Protein AF-0000000083804962 (afdb_homodimer)

Organism: NCBI:txid205130

Radius of gyration: 19.52 Å; Cα contacts (8 Å, |Δi|>4): 578; chains: 2; bounding box: 62×55×33 Å

pLDDT: mean 94.61, std 10.33, range [37.69, 98.94]

Secondary structure (DSSP, 8-state):
--------PPPTT-EEETTEEEEEEEEEE-HHHHHHHHHHTT-EEPP--SHHHHHHHHHHHHHH-TT--EEEEEEE--SSTT--EETT--------PPTT----TTS--EEEEESSSS-EEEE-TTS-EEEEEEEE-/--------PPPTT-EEETTEEEEEEEEEE-HHHHHHHHHHTT-EEPP--SHHHHHHHHHHHHHH-TT--EEEEEEE--SSTT--EETT--------PPTT----TTS--EEEEESSSS-EEEE-TTS-EEEEEEEE-

Structure (mmCIF, N/CA/C/O backbone):
data_AF-0000000083804962-model_v1
#
loop_
_entity.id
_entity.type
_entity.pdbx_description
1 polymer 'C-type lectin domain-containing protein'
#
loop_
_atom_site.group_PDB
_atom_site.id
_atom_site.type_symbol
_atom_site.label_atom_id
_atom_site.label_alt_id
_atom_site.label_comp_id
_atom_site.label_asym_id
_atom_site.label_entity_id
_atom_site.label_seq_id
_atom_site.pdbx_PDB_ins_code
_atom_site.Cartn_x
_atom_site.Cartn_y
_atom_site.Cartn_z
_atom_site.occupancy
_atom_site.B_iso_or_equiv
_atom_site.auth_seq_id
_atom_site.auth_comp_id
_atom_site.auth_asym_id
_atom_site.auth_atom_id
_atom_site.pdbx_PDB_model_num
ATOM 1 N N . SER A 1 1 ? -39.875 2.947 -0.306 1 39.06 1 SER A N 1
ATOM 2 C CA . SER A 1 1 ? -38.969 2.461 0.712 1 39.06 1 SER A CA 1
ATOM 3 C C . SER A 1 1 ? -37.781 3.402 0.872 1 39.06 1 SER A C 1
ATOM 5 O O . SER A 1 1 ? -37.094 3.729 -0.107 1 39.06 1 SER A O 1
ATOM 7 N N . HIS A 1 2 ? -37.688 4.359 1.777 1 41.28 2 HIS A N 1
ATOM 8 C CA . HIS A 1 2 ? -36.688 5.406 1.963 1 41.28 2 HIS A CA 1
ATOM 9 C C . HIS A 1 2 ? -35.344 4.816 2.322 1 41.28 2 HIS A C 1
ATOM 11 O O . HIS A 1 2 ? -35.219 4.102 3.316 1 41.28 2 HIS A O 1
ATOM 17 N N . ALA A 1 3 ? -34.531 4.434 1.459 1 50.47 3 ALA A N 1
ATOM 18 C CA . ALA A 1 3 ? -33.188 3.971 1.765 1 50.47 3 ALA A CA 1
ATOM 19 C C . ALA A 1 3 ? -32.5 4.914 2.742 1 50.47 3 ALA A C 1
ATOM 21 O O . ALA A 1 3 ? -32.438 6.125 2.508 1 50.47 3 ALA A O 1
ATOM 22 N N . TYR A 1 4 ? -32.625 4.824 4.039 1 50.91 4 TYR A N 1
ATOM 23 C CA . TYR A 1 4 ? -31.891 5.613 5.027 1 50.91 4 TYR A CA 1
ATOM 24 C C . TYR A 1 4 ? -30.391 5.551 4.785 1 50.91 4 TYR A C 1
ATOM 26 O O . TYR A 1 4 ? -29.812 4.465 4.711 1 50.91 4 TYR A O 1
ATOM 34 N N . VAL A 1 5 ? -29.906 6.465 4.012 1 57.78 5 VAL A N 1
ATOM 35 C CA . VAL A 1 5 ? -28.469 6.555 3.85 1 57.78 5 VAL A CA 1
ATOM 36 C C . VAL A 1 5 ? -27.812 6.793 5.207 1 57.78 5 VAL A C 1
ATOM 38 O O . VAL A 1 5 ? -28.047 7.812 5.852 1 57.78 5 VAL A O 1
ATOM 41 N N . VAL A 1 6 ? -27.656 5.793 5.977 1 63.56 6 VAL A N 1
ATOM 42 C CA . VAL A 1 6 ? -26.984 5.902 7.266 1 63.56 6 VAL A CA 1
ATOM 43 C C . VAL A 1 6 ? -25.625 6.59 7.086 1 63.56 6 VAL A C 1
ATOM 45 O O . VAL A 1 6 ? -24.812 6.172 6.258 1 63.56 6 VAL A O 1
ATOM 48 N N . PHE A 1 7 ? -25.547 7.934 7.375 1 78.56 7 PHE A N 1
ATOM 49 C CA . PHE A 1 7 ? -24.297 8.672 7.438 1 78.56 7 PHE A CA 1
ATOM 50 C C . PHE A 1 7 ? -23.375 8.086 8.508 1 78.56 7 PHE A C 1
ATOM 52 O O . PHE A 1 7 ? -23.734 8.047 9.688 1 78.56 7 PHE A O 1
ATOM 59 N N . ILE A 1 8 ? -22.391 7.379 8.125 1 86.81 8 ILE A N 1
ATOM 60 C CA . ILE A 1 8 ? -21.406 6.883 9.086 1 86.81 8 ILE A CA 1
ATOM 61 C C . ILE A 1 8 ? -20.328 7.93 9.305 1 86.81 8 ILE A C 1
ATOM 63 O O . ILE A 1 8 ? -19.531 8.211 8.406 1 86.81 8 ILE A O 1
ATOM 67 N N . PRO A 1 9 ? -20.422 8.57 10.453 1 93.94 9 PRO A N 1
ATOM 68 C CA . PRO A 1 9 ? -19.406 9.594 10.719 1 93.94 9 PRO A CA 1
ATOM 69 C C . PRO A 1 9 ? -18.016 9.008 10.906 1 93.94 9 PRO A C 1
ATOM 71 O O . PRO A 1 9 ? -17.875 7.82 11.188 1 93.94 9 PRO A O 1
ATOM 74 N N . CYS A 1 10 ? -17 9.867 10.648 1 97.56 10 CYS A N 1
ATOM 75 C CA . CYS A 1 10 ? -15.648 9.477 11.023 1 97.56 10 CYS A CA 1
ATOM 76 C C . CYS A 1 10 ? -15.469 9.508 12.539 1 97.56 10 CYS A C 1
ATOM 78 O O . CYS A 1 10 ? -16.203 10.195 13.242 1 97.56 10 CYS A O 1
ATOM 80 N N . PRO A 1 11 ? -14.5 8.734 13.102 1 97.12 11 PRO A N 1
ATOM 81 C CA . PRO A 1 11 ? -14.188 8.797 14.531 1 97.12 11 PRO A CA 1
ATOM 82 C C . PRO A 1 11 ? -13.82 10.203 14.992 1 97.12 11 PRO A C 1
ATOM 84 O O . PRO A 1 11 ? -13.43 11.039 14.18 1 97.12 11 PRO A O 1
ATOM 87 N N . ALA A 1 12 ? -13.945 10.398 16.281 1 96.88 12 ALA A N 1
ATOM 88 C CA . ALA A 1 12 ? -13.586 11.695 16.859 1 96.88 12 ALA A CA 1
ATOM 89 C C . ALA A 1 12 ? -12.172 12.094 16.453 1 96.88 12 ALA A C 1
ATOM 91 O O . ALA A 1 12 ? -11.258 11.266 16.469 1 96.88 12 ALA A O 1
ATOM 92 N N . GLY A 1 13 ? -12.023 13.32 16.031 1 97.12 13 GLY A N 1
ATOM 93 C CA . GLY A 1 13 ? -10.703 13.836 15.695 1 97.12 13 GLY A CA 1
ATOM 94 C C . GLY A 1 13 ? -10.375 13.703 14.219 1 97.12 13 GLY A C 1
ATOM 95 O O . GLY A 1 13 ? -9.367 14.234 13.75 1 97.12 13 GLY A O 1
ATOM 96 N N . TRP A 1 14 ? -11.242 12.977 13.539 1 98.25 14 TRP A N 1
ATOM 97 C CA . TRP A 1 14 ? -11.039 12.805 12.109 1 98.25 14 TRP A CA 1
ATOM 98 C C . TRP A 1 14 ? -11.977 13.695 11.312 1 98.25 14 TRP A C 1
ATOM 100 O O . TRP A 1 14 ? -13.117 13.93 11.719 1 98.25 14 TRP A O 1
ATOM 110 N N . SER A 1 15 ? -11.523 14.188 10.18 1 98.06 15 SER A N 1
ATOM 111 C CA . SER A 1 15 ? -12.328 15 9.266 1 98.06 15 SER A CA 1
ATOM 112 C C . SER A 1 15 ? -12.789 14.195 8.062 1 98.06 15 SER A C 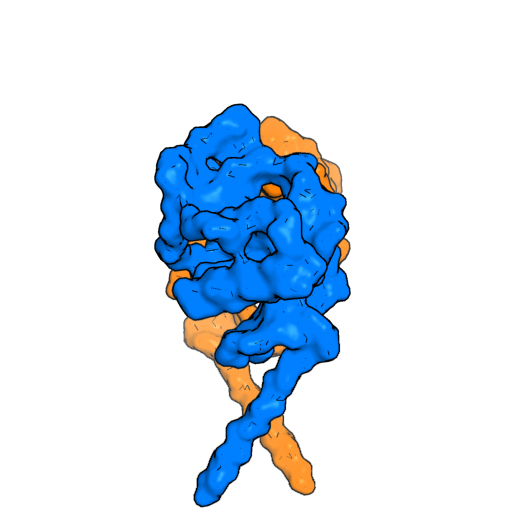1
ATOM 114 O O . SER A 1 15 ? -12.031 13.383 7.523 1 98.06 15 SER A O 1
ATOM 116 N N . LYS A 1 16 ? -13.945 14.539 7.617 1 97 16 LYS A N 1
ATOM 117 C CA . LYS A 1 16 ? -14.586 13.672 6.629 1 97 16 LYS A CA 1
ATOM 118 C C . LYS A 1 16 ? -14.805 14.414 5.312 1 97 16 LYS A C 1
ATOM 120 O O . LYS A 1 16 ? -15.164 15.594 5.309 1 97 16 LYS A O 1
ATOM 125 N N . THR A 1 17 ? -14.57 13.758 4.191 1 95.94 17 THR A N 1
ATOM 126 C CA . THR A 1 17 ? -15.055 14.117 2.867 1 95.94 17 THR A CA 1
ATOM 127 C C . THR A 1 17 ? -15.438 12.875 2.07 1 95.94 17 THR A C 1
ATOM 129 O O . THR A 1 17 ? -14.594 12.031 1.784 1 95.94 17 THR A O 1
ATOM 132 N N . GLY A 1 18 ? -16.734 12.812 1.704 1 94.25 18 GLY A N 1
ATOM 133 C CA . GLY A 1 18 ? -17.219 11.555 1.138 1 94.25 18 GLY A CA 1
ATOM 134 C C . GLY A 1 18 ? -17 10.367 2.057 1 94.25 18 GLY A C 1
ATOM 135 O O . GLY A 1 18 ? -17.344 10.422 3.24 1 94.25 18 GLY A O 1
ATOM 136 N N . PRO A 1 19 ? -16.547 9.234 1.501 1 95.12 19 PRO A N 1
ATOM 137 C CA . PRO A 1 19 ? -16.297 8.062 2.342 1 95.12 19 PRO A CA 1
ATOM 138 C C . PRO A 1 19 ? -14.891 8.055 2.951 1 95.12 19 PRO A C 1
ATOM 140 O O . PRO A 1 19 ? -14.438 7.02 3.451 1 95.12 19 PRO A O 1
ATOM 143 N N . ARG A 1 20 ? -14.219 9.164 2.938 1 97.06 20 ARG A N 1
ATOM 144 C CA . ARG A 1 20 ? -12.828 9.242 3.361 1 97.06 20 ARG A CA 1
ATOM 145 C C . ARG A 1 20 ? -12.695 10 4.676 1 97.06 20 ARG A C 1
ATOM 147 O O . ARG A 1 20 ? -13.359 11.016 4.879 1 97.06 20 ARG A O 1
ATOM 154 N N . CYS A 1 21 ? -11.867 9.547 5.562 1 98.62 21 CYS A N 1
ATOM 155 C CA . CYS A 1 21 ? -11.531 10.195 6.828 1 98.62 21 CYS A CA 1
ATOM 156 C C . CYS A 1 21 ? -10.039 10.5 6.898 1 98.62 21 CYS A C 1
ATOM 158 O O . CYS A 1 21 ? -9.211 9.688 6.484 1 98.62 21 CYS A O 1
ATOM 160 N N . PHE A 1 22 ? -9.695 11.711 7.422 1 98.81 22 PHE A N 1
ATOM 161 C CA . PHE A 1 22 ? -8.312 12.156 7.496 1 98.81 22 PHE A CA 1
ATOM 162 C C . PHE A 1 22 ? -7.996 12.719 8.875 1 98.81 22 PHE A C 1
ATOM 164 O O . PHE A 1 22 ? -8.859 13.312 9.523 1 98.81 22 PHE A O 1
ATOM 171 N N . ARG A 1 23 ? -6.785 12.562 9.32 1 98.75 23 ARG A N 1
ATOM 172 C CA . ARG A 1 23 ? -6.312 13.141 10.578 1 98.75 23 ARG A CA 1
ATOM 173 C C . ARG A 1 23 ? -4.84 13.523 10.484 1 98.75 23 ARG A C 1
ATOM 175 O O . ARG A 1 23 ? -4.035 12.781 9.922 1 98.75 23 ARG A O 1
ATOM 182 N N . PHE A 1 24 ? -4.598 14.695 10.992 1 98.81 24 PHE A N 1
ATOM 183 C CA . PHE A 1 24 ? -3.246 15.242 10.984 1 98.81 24 PHE A CA 1
ATOM 184 C C . PHE A 1 24 ? -2.543 14.969 12.312 1 98.81 24 PHE A C 1
ATOM 186 O O . PHE A 1 24 ? -3.15 15.086 13.375 1 98.81 24 PHE A O 1
ATOM 193 N N . PHE A 1 25 ? -1.294 14.555 12.258 1 98.81 25 PHE A N 1
ATOM 194 C CA . PHE A 1 25 ? -0.428 14.367 13.422 1 98.81 25 PHE A CA 1
ATOM 195 C C . PHE A 1 25 ? 0.782 15.289 13.344 1 98.81 25 PHE A C 1
ATOM 197 O O . PHE A 1 25 ? 1.628 15.141 12.461 1 98.81 25 PHE A O 1
ATOM 204 N N . ASN A 1 26 ? 0.871 16.188 14.32 1 98.25 26 ASN A N 1
ATOM 205 C CA . ASN A 1 26 ? 1.915 17.203 14.32 1 98.25 26 ASN A CA 1
ATOM 206 C C . ASN A 1 26 ? 3.168 16.734 15.039 1 98.25 26 ASN A C 1
ATOM 208 O O . ASN A 1 26 ? 3.744 17.469 15.844 1 98.25 26 ASN A O 1
ATOM 212 N N . THR A 1 27 ? 3.568 15.523 14.977 1 97.44 27 THR A N 1
ATOM 213 C CA . THR A 1 27 ? 4.789 14.914 15.5 1 97.44 27 THR A CA 1
ATOM 214 C C . THR A 1 27 ? 5.684 14.438 14.359 1 97.44 27 THR A C 1
ATOM 216 O O . THR A 1 27 ? 5.371 13.453 13.688 1 97.44 27 THR A O 1
ATOM 219 N N . PRO A 1 28 ? 6.738 15.188 14.148 1 98.5 28 PRO A N 1
ATOM 220 C CA . PRO A 1 28 ? 7.605 14.797 13.031 1 98.5 28 PRO A CA 1
ATOM 221 C C . PRO A 1 28 ? 8.18 13.391 13.195 1 98.5 28 PRO A C 1
ATOM 223 O O . PRO A 1 28 ? 8.609 13.023 14.289 1 98.5 28 PRO A O 1
ATOM 226 N N . ASP A 1 29 ? 8.164 12.586 12.195 1 98.88 29 ASP A N 1
ATOM 227 C CA . ASP A 1 29 ? 8.734 11.242 12.141 1 98.88 29 ASP A CA 1
ATOM 228 C C . ASP A 1 29 ? 9.141 10.875 10.711 1 98.88 29 ASP A C 1
ATOM 230 O O . ASP A 1 29 ? 8.852 11.617 9.773 1 98.88 29 ASP A O 1
ATOM 234 N N . THR A 1 30 ? 9.906 9.82 10.578 1 98.94 30 THR A N 1
ATOM 235 C CA . THR A 1 30 ? 10.227 9.32 9.242 1 98.94 30 THR A CA 1
ATOM 236 C C . THR A 1 30 ? 8.969 8.828 8.531 1 98.94 30 THR A C 1
ATOM 238 O O . THR A 1 30 ? 7.945 8.594 9.172 1 98.94 30 THR A O 1
ATOM 241 N N . TRP A 1 31 ? 9.047 8.727 7.234 1 98.94 31 TRP A N 1
ATOM 242 C CA . TRP A 1 31 ? 7.895 8.258 6.473 1 98.94 31 TRP A CA 1
ATOM 243 C C . TRP A 1 31 ? 7.445 6.879 6.953 1 98.94 31 TRP A C 1
ATOM 245 O O . TRP A 1 31 ? 6.25 6.641 7.148 1 98.94 31 TRP A O 1
ATOM 255 N N . SER A 1 32 ? 8.469 5.992 7.16 1 98.88 32 SER A N 1
ATOM 256 C CA . SER A 1 32 ? 8.188 4.621 7.57 1 98.88 32 SER A CA 1
ATOM 257 C C . SER A 1 32 ? 7.512 4.586 8.945 1 98.88 32 SER A C 1
ATOM 259 O O . SER A 1 32 ? 6.523 3.877 9.133 1 98.88 32 SER A O 1
ATOM 261 N N . ASN A 1 33 ? 8.016 5.309 9.859 1 98.88 33 ASN A N 1
ATOM 262 C CA . ASN A 1 33 ? 7.41 5.375 11.188 1 98.88 33 ASN A CA 1
ATOM 263 C C . ASN A 1 33 ? 6.004 5.969 11.133 1 98.88 33 ASN A C 1
ATOM 265 O O . ASN A 1 33 ? 5.105 5.504 11.828 1 98.88 33 ASN A O 1
ATOM 269 N N . ALA A 1 34 ? 5.852 7 10.359 1 98.94 34 ALA A N 1
ATOM 270 C CA . ALA A 1 34 ? 4.539 7.621 10.195 1 98.94 34 ALA A CA 1
ATOM 271 C C . ALA A 1 34 ? 3.525 6.629 9.633 1 98.94 34 ALA A C 1
ATOM 273 O O . ALA A 1 34 ? 2.395 6.543 10.125 1 98.94 34 ALA A O 1
ATOM 274 N N . GLU A 1 35 ? 3.945 5.902 8.609 1 98.94 35 GLU A N 1
ATOM 275 C CA . GLU A 1 35 ? 3.072 4.875 8.047 1 98.94 35 GLU A CA 1
ATOM 276 C C . GLU A 1 35 ? 2.689 3.842 9.102 1 98.94 35 GLU A C 1
ATOM 278 O O . GLU A 1 35 ? 1.522 3.455 9.203 1 98.94 35 GLU A O 1
ATOM 283 N N . SER A 1 36 ? 3.635 3.393 9.875 1 98.62 36 SER A N 1
ATOM 284 C CA . SER A 1 36 ? 3.361 2.418 10.922 1 98.62 36 SER A CA 1
ATOM 285 C C . SER A 1 36 ? 2.377 2.971 11.945 1 98.62 36 SER A C 1
ATOM 287 O O . SER A 1 36 ? 1.501 2.248 12.43 1 98.62 36 SER A O 1
ATOM 289 N N . ALA A 1 37 ? 2.525 4.234 12.266 1 98.81 37 ALA A N 1
ATOM 290 C CA . ALA A 1 37 ? 1.6 4.875 13.203 1 98.81 37 ALA A CA 1
ATOM 291 C C . ALA A 1 37 ? 0.185 4.918 12.633 1 98.81 37 ALA A C 1
ATOM 293 O O . ALA A 1 37 ? -0.788 4.672 13.344 1 98.81 37 ALA A O 1
ATOM 294 N N . CYS A 1 38 ? 0.052 5.273 11.352 1 98.94 38 CYS A N 1
ATOM 295 C CA . CYS A 1 38 ? -1.262 5.301 10.719 1 98.94 38 CYS A CA 1
ATOM 296 C C . CYS A 1 38 ? -1.877 3.908 10.68 1 98.94 38 CYS A C 1
ATOM 298 O O . CYS A 1 38 ? -3.068 3.744 10.945 1 98.94 38 CYS A O 1
ATOM 300 N N . ILE A 1 39 ? -1.055 2.9 10.352 1 98.69 39 ILE A N 1
ATOM 301 C CA . ILE A 1 39 ? -1.532 1.523 10.289 1 98.69 39 ILE A CA 1
ATOM 302 C C . ILE A 1 39 ? -2.057 1.092 11.656 1 98.69 39 ILE A C 1
ATOM 304 O O . ILE A 1 39 ? -3.072 0.398 11.75 1 98.69 39 ILE A O 1
ATOM 308 N N . ALA A 1 40 ? -1.42 1.495 12.727 1 98.06 40 ALA A N 1
ATOM 309 C CA . ALA A 1 40 ? -1.844 1.173 14.086 1 98.06 40 ALA A CA 1
ATOM 310 C C . ALA A 1 40 ? -3.234 1.729 14.367 1 98.06 40 ALA A C 1
ATOM 312 O O . ALA A 1 40 ? -3.922 1.263 15.281 1 98.06 40 ALA A O 1
ATOM 313 N N . LEU A 1 41 ? -3.703 2.734 13.625 1 98.38 41 LEU A N 1
ATOM 314 C CA . LEU A 1 41 ? -5.023 3.34 13.766 1 98.38 41 LEU A CA 1
ATOM 315 C C . LEU A 1 41 ? -5.984 2.795 12.711 1 98.38 41 LEU A C 1
ATOM 317 O O . LEU A 1 41 ? -7.02 3.404 12.438 1 98.38 41 LEU A O 1
ATOM 321 N N . ASN A 1 42 ? -5.578 1.685 12.078 1 97.81 42 ASN A N 1
ATOM 322 C CA . ASN A 1 42 ? -6.348 1.072 11 1 97.81 42 ASN A CA 1
ATOM 323 C C . ASN A 1 42 ? -6.504 2.021 9.812 1 97.81 42 ASN A C 1
ATOM 325 O O . ASN A 1 42 ? -7.574 2.082 9.203 1 97.81 42 ASN A O 1
ATOM 329 N N . ALA A 1 43 ? -5.5 2.805 9.586 1 98.81 43 ALA A N 1
ATOM 330 C CA . ALA A 1 43 ? -5.379 3.76 8.484 1 98.81 43 ALA A CA 1
ATOM 331 C C . ALA A 1 43 ? -4.027 3.621 7.793 1 98.81 43 ALA A C 1
ATOM 333 O O . ALA A 1 43 ? -3.328 2.621 7.973 1 98.81 43 ALA A O 1
ATOM 334 N N . ASN A 1 44 ? -3.75 4.473 6.91 1 98.94 44 ASN A N 1
ATOM 335 C CA . ASN A 1 44 ? -2.461 4.652 6.25 1 98.94 44 ASN A CA 1
ATOM 336 C C . ASN A 1 44 ? -2.104 6.129 6.105 1 98.94 44 ASN A C 1
ATOM 338 O O . ASN A 1 44 ? -2.945 7 6.332 1 98.94 44 ASN A O 1
ATOM 342 N N . LEU A 1 45 ? -0.808 6.355 5.832 1 98.94 45 LEU A N 1
ATOM 343 C CA . LEU A 1 45 ? -0.571 7.688 5.289 1 98.94 45 LEU A CA 1
ATOM 344 C C . LEU A 1 45 ? -1.511 7.973 4.125 1 98.94 45 LEU A C 1
ATOM 346 O O . LEU A 1 45 ? -1.762 7.098 3.293 1 98.94 45 LEU A O 1
ATOM 350 N N . ALA A 1 46 ? -2.012 9.172 4.078 1 98.75 46 ALA A N 1
ATOM 351 C CA . ALA A 1 46 ? -3.17 9.492 3.25 1 98.75 46 ALA A CA 1
ATOM 352 C C . ALA A 1 46 ? -2.824 9.406 1.766 1 98.75 46 ALA A C 1
ATOM 354 O O . ALA A 1 46 ? -1.805 9.945 1.326 1 98.75 46 ALA A O 1
ATOM 355 N N . SER A 1 47 ? -3.596 8.656 1.036 1 98.56 47 SER A N 1
ATOM 356 C CA . SER A 1 47 ? -3.668 8.852 -0.409 1 98.56 47 SER A CA 1
ATOM 357 C C . SER A 1 47 ? -4.559 10.039 -0.763 1 98.56 47 SER A C 1
ATOM 359 O O . SER A 1 47 ? -5.398 10.445 0.037 1 98.56 47 SER A O 1
ATOM 361 N N . VAL A 1 48 ? -4.328 10.648 -1.899 1 97 48 VAL A N 1
ATOM 362 C CA . VAL A 1 48 ? -5.094 11.812 -2.338 1 97 48 VAL A CA 1
ATOM 363 C C . VAL A 1 48 ? -5.75 11.523 -3.684 1 97 48 VAL A C 1
ATOM 365 O O . VAL A 1 48 ? -5.062 11.312 -4.688 1 97 48 VAL A O 1
ATOM 368 N N . ARG A 1 49 ? -7.023 11.523 -3.678 1 94.12 49 ARG A N 1
ATOM 369 C CA . ARG A 1 49 ? -7.738 11.016 -4.844 1 94.12 49 ARG A CA 1
ATOM 370 C C . ARG A 1 49 ? -8.414 12.148 -5.609 1 94.12 49 ARG A C 1
ATOM 372 O O . ARG A 1 49 ? -8.969 11.93 -6.688 1 94.12 49 ARG A O 1
ATOM 379 N N . SER A 1 50 ? -8.422 13.398 -5.039 1 93.06 50 SER A N 1
ATOM 380 C CA . SER A 1 50 ? -9.07 14.531 -5.684 1 93.06 50 SER A CA 1
ATOM 381 C C . SER A 1 50 ? -8.547 15.852 -5.129 1 93.06 50 SER A C 1
ATOM 383 O O . SER A 1 50 ? -7.895 15.883 -4.086 1 93.06 50 SER A O 1
ATOM 385 N N . LYS A 1 51 ? -8.883 16.938 -5.922 1 93.06 51 LYS A N 1
ATOM 386 C CA . LYS A 1 51 ? -8.531 18.266 -5.449 1 93.06 51 LYS A CA 1
ATOM 387 C C . LYS A 1 51 ? -9.266 18.594 -4.156 1 93.06 51 LYS A C 1
ATOM 389 O O . LYS A 1 51 ? -8.727 19.297 -3.295 1 93.06 51 LYS A O 1
ATOM 394 N N . ASN A 1 52 ? -10.5 18.062 -4.07 1 94.31 52 ASN A N 1
ATOM 395 C CA . ASN A 1 52 ? -11.266 18.281 -2.846 1 94.31 52 ASN A CA 1
ATOM 396 C C . ASN A 1 52 ? -10.578 17.656 -1.638 1 94.31 52 ASN A C 1
ATOM 398 O O . ASN A 1 52 ? -10.508 18.266 -0.569 1 94.31 52 ASN A O 1
ATOM 402 N N . GLU A 1 53 ? -10.062 16.469 -1.807 1 96.19 53 GLU A N 1
ATOM 403 C CA . GLU A 1 53 ? -9.352 15.812 -0.714 1 96.19 53 GLU A CA 1
ATOM 404 C C . GLU A 1 53 ? -8.062 16.562 -0.374 1 96.19 53 GLU A C 1
ATOM 406 O O . GLU A 1 53 ? -7.723 16.719 0.801 1 96.19 53 GLU A O 1
ATOM 411 N N . GLN A 1 54 ? -7.371 17.031 -1.43 1 96.38 54 GLN A N 1
ATOM 412 C CA . GLN A 1 54 ? -6.164 17.812 -1.215 1 96.38 54 GLN A CA 1
ATOM 413 C C . GLN A 1 54 ? -6.461 19.047 -0.375 1 96.38 54 GLN A C 1
ATOM 415 O O . GLN A 1 54 ? -5.738 19.344 0.581 1 96.38 54 GLN A O 1
ATOM 420 N N . SER A 1 55 ? -7.531 19.766 -0.741 1 96 55 SER A N 1
ATOM 421 C CA . SER A 1 55 ? -7.922 20.984 -0.041 1 96 55 SER A CA 1
ATOM 422 C C . SER A 1 55 ? -8.289 20.703 1.41 1 96 55 SER A C 1
ATOM 424 O O . SER A 1 55 ? -7.938 21.469 2.311 1 96 55 SER A O 1
ATOM 426 N N . LEU A 1 56 ? -8.977 19.641 1.611 1 97.5 56 LEU A N 1
ATOM 427 C CA . LEU A 1 56 ? -9.344 19.281 2.973 1 97.5 56 LEU A CA 1
ATOM 428 C C . LEU A 1 56 ? -8.102 18.984 3.812 1 97.5 56 LEU A C 1
ATOM 430 O O . LEU A 1 56 ? -7.996 19.453 4.949 1 97.5 56 LEU A O 1
ATOM 434 N N . ILE A 1 57 ? -7.19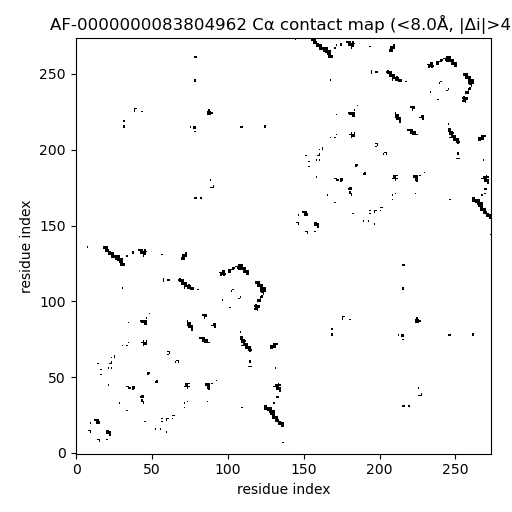5 18.219 3.273 1 98.06 57 ILE A N 1
ATOM 435 C CA . ILE A 1 57 ? -5.977 17.844 3.986 1 98.06 57 ILE A CA 1
ATOM 436 C C . ILE A 1 57 ? -5.215 19.109 4.383 1 98.06 57 ILE A C 1
ATOM 438 O O . ILE A 1 57 ? -4.801 19.266 5.535 1 98.06 57 ILE A O 1
ATOM 442 N N . LYS A 1 58 ? -5.078 20.016 3.463 1 97.94 58 LYS A N 1
ATOM 443 C CA . LYS A 1 58 ? -4.387 21.266 3.742 1 97.94 58 LYS A CA 1
ATOM 444 C C . LYS A 1 58 ? -5.098 22.062 4.84 1 97.94 58 LYS A C 1
ATOM 446 O O . LYS A 1 58 ? -4.453 22.609 5.734 1 97.94 58 LYS A O 1
ATOM 451 N N . SER A 1 59 ? -6.414 22.078 4.785 1 97.69 59 SER A N 1
ATOM 452 C CA . SER A 1 59 ? -7.199 22.812 5.773 1 97.69 59 SER A CA 1
ATOM 453 C C . SER A 1 59 ? -7.039 22.219 7.164 1 97.69 59 SER A C 1
ATOM 455 O O . SER A 1 59 ? -6.949 22.953 8.156 1 97.69 59 SER A O 1
ATOM 457 N N . ILE A 1 60 ? -7.008 20.906 7.242 1 97.94 60 ILE A N 1
ATOM 458 C CA . ILE A 1 60 ? -6.84 20.203 8.516 1 97.94 60 ILE A CA 1
ATOM 459 C C . ILE A 1 60 ? -5.488 20.578 9.125 1 97.94 60 ILE A C 1
ATOM 461 O O . ILE A 1 60 ? -5.406 20.906 10.312 1 97.94 60 ILE A O 1
ATOM 465 N N . VAL A 1 61 ? -4.445 20.547 8.328 1 98.25 61 VAL A N 1
ATOM 466 C CA . VAL A 1 61 ? -3.096 20.828 8.805 1 98.25 61 VAL A CA 1
ATOM 467 C C . VAL A 1 61 ? -2.998 22.266 9.297 1 98.25 61 VAL A C 1
ATOM 469 O O . VAL A 1 61 ? -2.473 22.531 10.383 1 98.25 61 VAL A O 1
ATOM 472 N N . GLN A 1 62 ? -3.555 23.156 8.516 1 96.88 62 GLN A N 1
ATOM 473 C CA . GLN A 1 62 ? -3.504 24.578 8.859 1 96.88 62 GLN A CA 1
ATOM 474 C C . GLN A 1 62 ? -4.297 24.859 10.133 1 96.88 62 GLN A C 1
ATOM 476 O O . GLN A 1 62 ? -3.922 25.734 10.922 1 96.88 62 GLN A O 1
ATOM 481 N N . SER A 1 63 ? -5.391 24.141 10.344 1 95.56 63 SER A N 1
ATOM 482 C CA . SER A 1 63 ? -6.227 24.375 11.516 1 95.56 63 SER A CA 1
ATOM 483 C C . SER A 1 63 ? -5.523 23.922 12.797 1 95.56 63 SER A C 1
ATOM 485 O O . SER A 1 63 ? -5.766 24.469 13.867 1 95.56 63 SER A O 1
ATOM 487 N N . VAL A 1 64 ? -4.688 22.938 12.664 1 93.25 64 VAL A N 1
ATOM 488 C CA . VAL A 1 64 ? -3.975 22.391 13.82 1 93.25 64 VAL A CA 1
ATOM 489 C C . VAL A 1 64 ? -2.682 23.172 14.039 1 93.25 64 VAL A C 1
ATOM 491 O O . VAL A 1 64 ? -2.326 23.484 15.172 1 93.25 64 VAL A O 1
ATOM 494 N N . SER A 1 65 ? -2.014 23.453 12.977 1 91.56 65 SER A N 1
ATOM 495 C CA . SER A 1 65 ? -0.769 24.219 13.047 1 91.56 65 SER A CA 1
ATOM 496 C C . SER A 1 65 ? -0.61 25.141 11.844 1 91.56 65 SER A C 1
ATOM 498 O O . SER A 1 65 ? -0.542 24.672 10.703 1 91.56 65 SER A O 1
ATOM 500 N N . GLY A 1 66 ? -0.439 26.359 12.141 1 89.06 66 GLY A N 1
ATOM 501 C CA . GLY A 1 66 ? -0.306 27.328 11.07 1 89.06 66 GLY A CA 1
ATOM 502 C C . GLY A 1 66 ? 1.106 27.422 10.523 1 89.06 66 GLY A C 1
ATOM 503 O O . GLY A 1 66 ? 1.328 28 9.461 1 89.06 66 GLY A O 1
ATOM 504 N N . ASP A 1 67 ? 1.989 26.734 11.141 1 93.69 67 ASP A N 1
ATOM 505 C CA . ASP A 1 67 ? 3.387 26.938 10.766 1 93.69 67 ASP A CA 1
ATOM 506 C C . ASP A 1 67 ? 3.912 25.766 9.945 1 93.69 67 ASP A C 1
ATOM 508 O O . ASP A 1 67 ? 5.012 25.844 9.391 1 93.69 67 ASP A O 1
ATOM 512 N N . VAL A 1 68 ? 3.135 24.766 9.844 1 95.75 68 VAL A N 1
ATOM 513 C CA . VAL A 1 68 ? 3.561 23.578 9.109 1 95.75 68 VAL A CA 1
ATOM 514 C C . VAL A 1 68 ? 3.586 23.891 7.609 1 95.75 68 VAL A C 1
ATOM 516 O O . VAL A 1 68 ? 2.623 24.438 7.066 1 95.75 68 VAL A O 1
ATOM 519 N N . GLN A 1 69 ? 4.684 23.562 6.965 1 96.56 69 GLN A N 1
ATOM 520 C CA . GLN A 1 69 ? 4.84 23.859 5.543 1 96.56 69 GLN A CA 1
ATOM 521 C C . GLN A 1 69 ? 4.574 22.609 4.695 1 96.56 69 GLN A C 1
ATOM 523 O O . GLN A 1 69 ? 4.152 22.719 3.543 1 96.56 69 GLN A O 1
ATOM 528 N N . THR A 1 70 ? 4.949 21.469 5.254 1 98.38 70 THR A N 1
ATOM 529 C CA . THR A 1 70 ? 4.793 20.203 4.535 1 98.38 70 THR A CA 1
ATOM 530 C C . THR A 1 70 ? 4.395 19.094 5.496 1 98.38 70 THR A C 1
ATOM 532 O O . THR A 1 70 ? 4.57 19.219 6.707 1 98.38 70 THR A O 1
ATOM 535 N N . ALA A 1 71 ? 3.816 18.047 4.926 1 98.81 71 ALA A N 1
ATOM 536 C CA . ALA A 1 71 ? 3.443 16.844 5.668 1 98.81 71 ALA A CA 1
ATOM 537 C C . ALA A 1 71 ? 3.566 15.594 4.793 1 98.81 71 ALA A C 1
ATOM 539 O O . ALA A 1 71 ? 3.326 15.648 3.584 1 98.81 71 ALA A O 1
ATOM 540 N N . TRP A 1 72 ? 3.984 14.484 5.52 1 98.94 72 TRP A N 1
ATOM 541 C CA . TRP A 1 72 ? 3.988 13.219 4.801 1 98.94 72 TRP A CA 1
ATOM 542 C C . TRP A 1 72 ? 2.576 12.828 4.375 1 98.94 72 TRP A C 1
ATOM 544 O O . TRP A 1 72 ? 1.6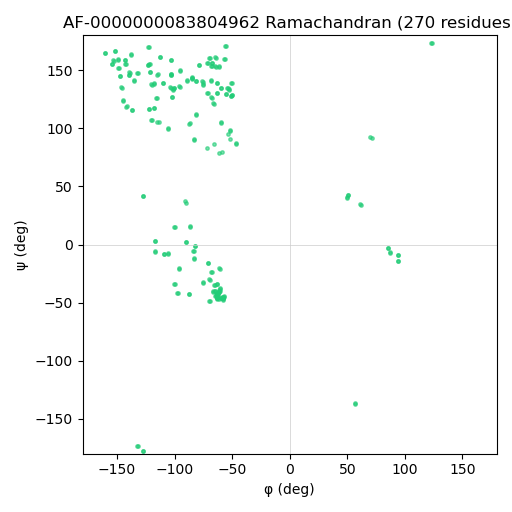23 12.992 5.137 1 98.94 72 TRP A O 1
ATOM 554 N N . ILE A 1 73 ? 2.457 12.32 3.184 1 98.81 73 ILE A N 1
ATOM 555 C CA . ILE A 1 73 ? 1.319 11.531 2.725 1 98.81 73 ILE A CA 1
ATOM 556 C C . ILE A 1 73 ? 1.811 10.203 2.139 1 98.81 73 ILE A C 1
ATOM 558 O O . ILE A 1 73 ? 3.006 9.906 2.186 1 98.81 73 ILE A O 1
ATOM 562 N N . GLY A 1 74 ? 0.921 9.414 1.647 1 98.81 74 GLY A N 1
ATOM 563 C CA . GLY A 1 74 ? 1.168 7.984 1.518 1 98.81 74 GLY A CA 1
ATOM 564 C C . GLY A 1 74 ? 1.958 7.629 0.273 1 98.81 74 GLY A C 1
ATOM 565 O O . GLY A 1 74 ? 2.295 6.461 0.06 1 98.81 74 GLY A O 1
ATOM 566 N N . GLY A 1 75 ? 2.33 8.547 -0.565 1 98.62 75 GLY A N 1
ATOM 567 C CA . GLY A 1 75 ? 2.998 8.258 -1.823 1 98.62 75 GLY A CA 1
ATOM 568 C C . GLY A 1 75 ? 4.457 7.883 -1.65 1 98.62 75 GLY A C 1
ATOM 569 O O . GLY A 1 75 ? 5.164 8.469 -0.829 1 98.62 75 GLY A O 1
ATOM 570 N N . ASN A 1 76 ? 4.887 6.891 -2.371 1 98.62 76 ASN A N 1
ATOM 571 C CA . ASN A 1 76 ? 6.305 6.562 -2.459 1 98.62 76 ASN A CA 1
ATOM 572 C C . ASN A 1 76 ? 6.633 5.84 -3.764 1 98.62 76 ASN A C 1
ATOM 574 O O . ASN A 1 76 ? 5.742 5.285 -4.41 1 98.62 76 ASN A O 1
ATOM 578 N N . ASP A 1 77 ? 7.816 5.914 -4.203 1 98.31 77 ASP A N 1
ATOM 579 C CA . ASP A 1 77 ? 8.281 5.16 -5.367 1 98.31 77 ASP A CA 1
ATOM 580 C C . ASP A 1 77 ? 9.547 4.375 -5.043 1 98.31 77 ASP A C 1
ATOM 582 O O . ASP A 1 77 ? 10.461 4.297 -5.863 1 98.31 77 ASP A O 1
ATOM 586 N N . ALA A 1 78 ? 9.578 3.758 -3.846 1 98.31 78 ALA A N 1
ATOM 587 C CA . ALA A 1 78 ? 10.766 3.111 -3.299 1 98.31 78 ALA A CA 1
ATOM 588 C C . ALA A 1 78 ? 11.039 1.779 -3.992 1 98.31 78 ALA A C 1
ATOM 590 O O . ALA A 1 78 ? 12.188 1.354 -4.105 1 98.31 78 ALA A O 1
ATOM 591 N N . VAL A 1 79 ? 9.977 1.062 -4.41 1 98.56 79 VAL A N 1
ATOM 592 C CA . VAL A 1 79 ? 10.156 -0.248 -5.027 1 98.56 79 VAL A CA 1
ATOM 593 C C . VAL A 1 79 ? 10.805 -0.085 -6.402 1 98.56 79 VAL A C 1
ATOM 595 O O . VAL A 1 79 ? 11.727 -0.823 -6.75 1 98.56 79 VAL A O 1
ATOM 598 N N . LYS A 1 80 ? 10.273 0.793 -7.145 1 98 80 LYS A N 1
ATOM 599 C CA . LYS A 1 80 ? 10.773 1.15 -8.469 1 98 80 LYS A CA 1
ATOM 600 C C . LYS A 1 80 ? 10.758 2.662 -8.672 1 98 80 LYS A C 1
ATOM 602 O O . LYS A 1 80 ? 9.688 3.271 -8.742 1 98 80 LYS A O 1
ATOM 607 N N . GLU A 1 81 ? 11.953 3.203 -8.836 1 97 81 GLU A N 1
ATOM 608 C CA . GLU A 1 81 ? 12.07 4.645 -9.031 1 97 81 GLU A CA 1
ATOM 609 C C . GLU A 1 81 ? 11.219 5.105 -10.211 1 97 81 GLU A C 1
ATOM 611 O O . GLU A 1 81 ? 11.289 4.523 -11.297 1 97 81 GLU A O 1
ATOM 616 N N . GLY A 1 82 ? 10.391 6.145 -9.984 1 96.19 82 GLY A N 1
ATOM 617 C CA . GLY A 1 82 ? 9.562 6.719 -11.031 1 96.19 82 GLY A CA 1
ATOM 618 C C . GLY A 1 82 ? 8.164 6.129 -11.07 1 96.19 82 GLY A C 1
ATOM 619 O O . GLY A 1 82 ? 7.27 6.68 -11.719 1 96.19 82 GLY A O 1
ATOM 620 N N . VAL A 1 83 ? 7.977 5.012 -10.391 1 97.31 83 VAL A N 1
ATOM 621 C CA . VAL A 1 83 ? 6.652 4.402 -10.305 1 97.31 83 VAL A CA 1
ATOM 622 C C . VAL A 1 83 ? 6.066 4.648 -8.914 1 97.31 83 VAL A C 1
ATOM 624 O O . VAL A 1 83 ? 6.395 3.943 -7.957 1 97.31 83 VAL A O 1
ATOM 627 N N . TRP A 1 84 ? 5.203 5.648 -8.875 1 97.75 84 TRP A N 1
ATOM 628 C CA . TRP A 1 84 ? 4.648 6.078 -7.598 1 97.75 84 TRP A CA 1
ATOM 629 C C . TRP A 1 84 ? 3.443 5.227 -7.215 1 97.75 84 TRP A C 1
ATOM 631 O O . TRP A 1 84 ? 2.635 4.859 -8.07 1 97.75 84 TRP A O 1
ATOM 641 N N . ARG A 1 85 ? 3.355 4.953 -5.895 1 98.12 85 ARG A N 1
ATOM 642 C CA . ARG A 1 85 ? 2.254 4.176 -5.336 1 98.12 85 ARG A CA 1
ATOM 643 C C . ARG A 1 85 ? 1.778 4.773 -4.016 1 98.12 85 ARG A C 1
ATOM 645 O O . ARG A 1 85 ? 2.566 5.363 -3.275 1 98.12 85 ARG A O 1
ATOM 652 N N . TRP A 1 86 ? 0.47 4.598 -3.818 1 98.69 86 TRP A N 1
ATOM 653 C CA . TRP A 1 86 ? -0.075 4.898 -2.498 1 98.69 86 TRP A CA 1
ATOM 654 C C . TRP A 1 86 ? 0.156 3.736 -1.537 1 98.69 86 TRP A C 1
ATOM 656 O O . TRP A 1 86 ? -0.017 2.572 -1.907 1 98.69 86 TRP A O 1
ATOM 666 N N . SER A 1 87 ? 0.473 4.078 -0.314 1 98.69 87 SER A N 1
ATOM 667 C CA . SER A 1 87 ? 0.756 3.043 0.673 1 98.69 87 SER A CA 1
ATOM 668 C C . SER A 1 87 ? -0.513 2.297 1.071 1 98.69 87 SER A C 1
ATOM 670 O O . SER A 1 87 ? -0.445 1.221 1.669 1 98.69 87 SER A O 1
ATOM 672 N N . ASP A 1 88 ? -1.7 2.859 0.752 1 98.62 88 ASP A N 1
ATOM 673 C CA . ASP A 1 88 ? -2.951 2.189 1.1 1 98.62 88 ASP A CA 1
ATOM 674 C C . ASP A 1 88 ? -3.404 1.257 -0.022 1 98.62 88 ASP A C 1
ATOM 676 O O . ASP A 1 88 ? -4.488 0.672 0.05 1 98.62 88 ASP A O 1
ATOM 680 N N . GLY A 1 89 ? -2.617 1.159 -1.054 1 98.31 89 GLY A N 1
ATOM 681 C CA . GLY A 1 89 ? -2.859 0.188 -2.109 1 98.31 89 GLY A CA 1
ATOM 682 C C . GLY A 1 89 ? -3.797 0.7 -3.186 1 98.31 89 GLY A C 1
ATOM 683 O O . GLY A 1 89 ? -3.988 0.044 -4.211 1 98.31 89 GLY A O 1
ATOM 684 N N . SER A 1 90 ? -4.371 1.862 -2.959 1 97.88 90 SER A N 1
ATOM 685 C CA . SER A 1 90 ? -5.293 2.404 -3.949 1 97.88 90 SER A CA 1
ATOM 686 C C . SER A 1 90 ? -4.559 2.828 -5.215 1 97.88 90 SER A C 1
ATOM 688 O O . SER A 1 90 ? -3.332 2.939 -5.223 1 97.88 90 SER A O 1
ATOM 690 N N . ARG A 1 91 ? -5.312 2.936 -6.238 1 96.5 91 ARG A N 1
ATOM 691 C CA . ARG A 1 91 ? -4.746 3.307 -7.527 1 96.5 91 ARG A CA 1
ATOM 692 C C . ARG A 1 91 ? -4.148 4.707 -7.48 1 96.5 91 ARG A C 1
ATOM 694 O O . ARG A 1 91 ? -4.77 5.637 -6.965 1 96.5 91 ARG A O 1
ATOM 701 N N . PHE A 1 92 ? -2.943 4.758 -7.957 1 96.5 92 PHE A N 1
ATOM 702 C CA . PHE A 1 92 ? -2.27 6.047 -8.039 1 96.5 92 PHE A CA 1
ATOM 703 C C . PHE A 1 92 ? -2.701 6.809 -9.281 1 96.5 92 PHE A C 1
ATOM 705 O O . PHE A 1 92 ? -2.514 6.332 -10.406 1 96.5 92 PHE A O 1
ATOM 712 N N . VAL A 1 93 ? -3.396 7.871 -9.07 1 88.5 93 VAL A N 1
ATOM 713 C CA . VAL A 1 93 ? -3.828 8.703 -10.195 1 88.5 93 VAL A CA 1
ATOM 714 C C . VAL A 1 93 ? -2.955 9.953 -10.281 1 88.5 93 VAL A C 1
ATOM 716 O O . VAL A 1 93 ? -2.311 10.328 -9.297 1 88.5 93 VAL A O 1
ATOM 719 N N . ASN A 1 94 ? -2.953 10.492 -11.375 1 81.12 94 ASN A N 1
ATOM 720 C CA . ASN A 1 94 ? -2.105 11.648 -11.625 1 81.12 94 ASN A CA 1
ATOM 721 C C . ASN A 1 94 ? -2.277 12.711 -10.547 1 81.12 94 ASN A C 1
ATOM 723 O O . ASN A 1 94 ? -3.4 13.039 -10.156 1 81.12 94 ASN A O 1
ATOM 727 N N . ILE A 1 95 ? -1.191 13.078 -10.078 1 85.06 95 ILE A N 1
ATOM 728 C CA . ILE A 1 95 ? -1.116 14.094 -9.031 1 85.06 95 ILE A CA 1
ATOM 729 C C . ILE A 1 95 ? -0.405 15.336 -9.562 1 85.06 95 ILE A C 1
ATOM 731 O O . ILE A 1 95 ? 0.419 15.242 -10.477 1 85.06 95 ILE A O 1
ATOM 735 N N . ALA A 1 96 ? -0.81 16.516 -9.109 1 91.25 96 ALA A N 1
ATOM 736 C CA . ALA A 1 96 ? -0.187 17.781 -9.508 1 91.25 96 ALA A CA 1
ATOM 737 C C . ALA A 1 96 ? 1.058 18.062 -8.672 1 91.25 96 ALA A C 1
ATOM 739 O O . ALA A 1 96 ? 0.983 18.766 -7.652 1 91.25 96 ALA A O 1
ATOM 740 N N . TRP A 1 97 ? 2.148 17.594 -9.203 1 95.88 97 TRP A N 1
ATOM 741 C CA . TRP A 1 97 ? 3.426 17.812 -8.531 1 95.88 97 TRP A CA 1
ATOM 742 C C . TRP A 1 97 ? 3.77 19.297 -8.5 1 95.88 97 TRP A C 1
ATOM 744 O O . TRP A 1 97 ? 3.33 20.062 -9.367 1 95.88 97 TRP A O 1
ATOM 754 N N . ALA A 1 98 ? 4.551 19.703 -7.508 1 95.75 98 ALA A N 1
ATOM 755 C CA . ALA A 1 98 ? 5.09 21.062 -7.504 1 95.75 98 ALA A CA 1
A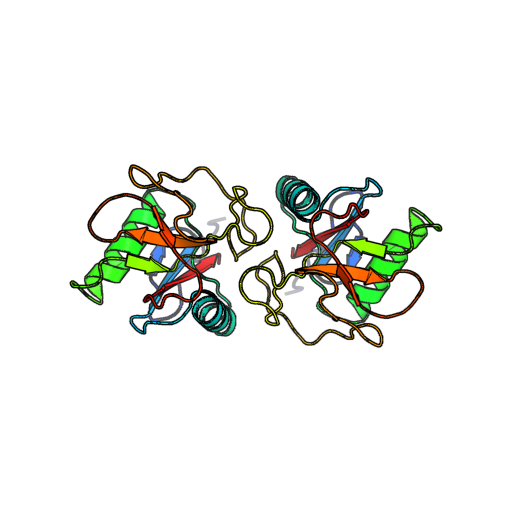TOM 756 C C . ALA A 1 98 ? 6.105 21.25 -8.625 1 95.75 98 ALA A C 1
ATOM 758 O O . ALA A 1 98 ? 6.684 20.281 -9.125 1 95.75 98 ALA A O 1
ATOM 759 N N . THR A 1 99 ? 6.203 22.469 -9.023 1 94.12 99 THR A N 1
ATOM 760 C CA . THR A 1 99 ? 7.168 22.781 -10.07 1 94.12 99 THR A CA 1
ATOM 761 C C . THR A 1 99 ? 8.539 22.219 -9.727 1 94.12 99 THR A C 1
ATOM 763 O O . THR A 1 99 ? 9.039 22.422 -8.617 1 94.12 99 THR A O 1
ATOM 766 N N . GLY A 1 100 ? 9.078 21.453 -10.734 1 95.75 100 GLY A N 1
ATOM 767 C CA . GLY A 1 100 ? 10.414 20.906 -10.547 1 95.75 100 GLY A CA 1
ATOM 768 C C . GLY A 1 100 ? 10.414 19.578 -9.797 1 95.75 100 GLY A C 1
ATOM 769 O O . GLY A 1 100 ? 11.477 18.984 -9.578 1 95.75 100 GLY A O 1
ATOM 770 N N . GLU A 1 101 ? 9.227 19.172 -9.383 1 95.81 101 GLU A N 1
ATOM 771 C CA . GLU A 1 101 ? 9.102 17.953 -8.602 1 95.81 101 GLU A CA 1
ATOM 772 C C . GLU A 1 101 ? 8.352 16.875 -9.383 1 95.81 101 GLU A C 1
ATOM 774 O O . GLU A 1 101 ? 7.578 17.188 -10.297 1 95.81 101 GLU A O 1
ATOM 779 N N . PRO A 1 102 ? 8.469 15.594 -9 1 96.25 102 PRO A N 1
ATOM 780 C CA . PRO A 1 102 ? 9.523 15.062 -8.141 1 96.25 102 PRO A CA 1
ATOM 781 C C . PRO A 1 102 ? 10.898 15.078 -8.805 1 96.25 102 PRO A C 1
ATOM 783 O O . PRO A 1 102 ? 11.016 14.797 -10 1 96.25 102 PRO A O 1
ATOM 786 N N . ASN A 1 103 ? 11.992 15.383 -8.133 1 96.38 103 ASN A N 1
ATOM 787 C CA . ASN A 1 103 ? 13.297 15.539 -8.766 1 96.38 103 ASN A CA 1
ATOM 788 C C . ASN A 1 103 ? 14.289 14.492 -8.258 1 96.38 103 ASN A C 1
ATOM 790 O O . ASN A 1 103 ? 15.398 14.391 -8.781 1 96.38 103 ASN A O 1
ATOM 794 N N . ASN A 1 104 ? 13.906 13.703 -7.281 1 97 104 ASN A N 1
ATOM 795 C CA . ASN A 1 104 ? 14.727 12.625 -6.738 1 97 104 ASN A CA 1
ATOM 796 C C . ASN A 1 104 ? 16.125 13.117 -6.379 1 97 104 ASN A C 1
ATOM 798 O O . ASN A 1 104 ? 17.109 12.453 -6.691 1 97 104 ASN A O 1
ATOM 802 N N . LEU A 1 105 ? 16.219 14.289 -5.773 1 92.88 105 LEU A N 1
ATOM 803 C CA . LEU A 1 105 ? 17.5 14.82 -5.348 1 92.88 105 LEU A CA 1
ATOM 804 C C . LEU A 1 105 ? 18.109 13.969 -4.23 1 92.88 105 LEU A C 1
ATOM 806 O O . LEU A 1 105 ? 17.516 13.867 -3.148 1 92.88 105 LEU A O 1
ATOM 810 N N . GLU A 1 106 ? 19.344 13.391 -4.406 1 92.75 106 GLU A N 1
ATOM 811 C 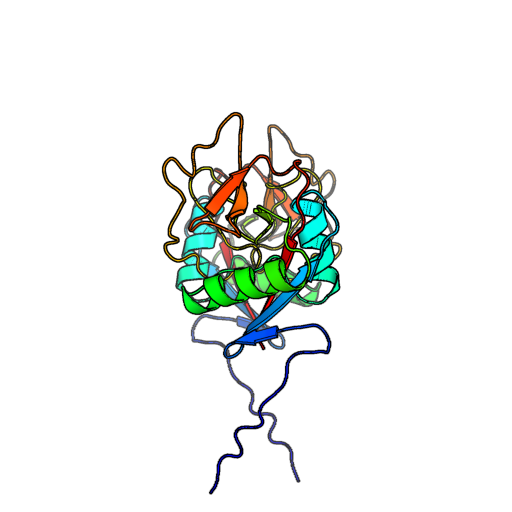CA . GLU A 1 106 ? 20.031 12.523 -3.449 1 92.75 106 GLU A CA 1
ATOM 812 C C . GLU A 1 106 ? 19.109 11.414 -2.957 1 92.75 106 GLU A C 1
ATOM 814 O O . GLU A 1 106 ? 18.984 11.188 -1.75 1 92.75 106 GLU A O 1
ATOM 819 N N . THR A 1 107 ? 18.344 10.828 -3.744 1 95.75 107 THR A N 1
ATOM 820 C CA . THR A 1 107 ? 17.438 9.711 -3.482 1 95.75 107 THR A CA 1
ATOM 821 C C . THR A 1 107 ? 16.266 10.148 -2.615 1 95.75 107 THR A C 1
ATOM 823 O O . THR A 1 107 ? 16.359 10.133 -1.385 1 95.75 107 THR A O 1
ATOM 826 N N . GLU A 1 108 ? 15.164 10.555 -3.195 1 98.06 108 GLU A N 1
ATOM 827 C CA . GLU A 1 108 ? 13.898 10.961 -2.584 1 98.06 108 GLU A CA 1
ATOM 828 C C . GLU A 1 108 ? 12.75 10.086 -3.072 1 98.06 108 GLU A C 1
ATOM 830 O O . GLU A 1 108 ? 12.289 10.234 -4.207 1 98.06 108 GLU A O 1
ATOM 835 N N . ASN A 1 109 ? 12.312 9.227 -2.135 1 98.69 109 ASN A N 1
ATOM 836 C CA . ASN A 1 109 ? 11.336 8.25 -2.594 1 98.69 109 ASN A CA 1
ATOM 837 C C . ASN A 1 109 ? 9.992 8.422 -1.888 1 98.69 109 ASN A C 1
ATOM 839 O O . ASN A 1 109 ? 9.07 7.633 -2.094 1 98.69 109 ASN A O 1
ATOM 843 N N . CYS A 1 110 ? 9.898 9.406 -1.07 1 98.88 110 CYS A N 1
ATOM 844 C CA . CYS A 1 110 ? 8.672 9.555 -0.294 1 98.88 110 CYS A CA 1
ATOM 845 C C . CYS A 1 110 ? 8.016 10.898 -0.565 1 98.88 110 CYS A C 1
ATOM 847 O O . CYS A 1 110 ? 8.703 11.891 -0.811 1 98.88 110 CYS A O 1
ATOM 849 N N . MET A 1 111 ? 6.73 10.883 -0.485 1 98.69 111 MET A N 1
ATOM 850 C CA . MET A 1 111 ? 5.93 12.016 -0.939 1 98.69 111 MET A CA 1
ATOM 851 C C . MET A 1 111 ? 5.461 12.859 0.242 1 98.69 111 MET A C 1
ATOM 853 O O . MET A 1 111 ? 5.027 12.32 1.262 1 98.69 111 MET A O 1
ATOM 857 N N . GLU A 1 112 ? 5.633 14.133 0.106 1 98.69 112 GLU A N 1
ATOM 858 C CA . GLU A 1 112 ? 5.02 15.094 1.019 1 98.69 112 GLU A CA 1
ATOM 859 C C . GLU A 1 112 ? 4.117 16.078 0.267 1 98.69 112 GLU A C 1
ATOM 861 O O . GLU A 1 112 ? 4.305 16.297 -0.93 1 98.69 112 GLU A O 1
ATOM 866 N N . ILE A 1 113 ? 3.199 16.609 0.957 1 98.38 113 ILE A N 1
ATOM 867 C CA . ILE A 1 113 ? 2.293 17.625 0.416 1 98.38 113 ILE A CA 1
ATOM 868 C C . ILE A 1 113 ? 2.689 19 0.929 1 98.38 113 ILE A C 1
ATOM 870 O O . ILE A 1 113 ? 3.055 19.156 2.098 1 98.38 113 ILE A O 1
ATOM 874 N N . TYR A 1 114 ? 2.699 19.938 0.024 1 97.94 114 TYR A N 1
ATOM 875 C CA . TYR A 1 114 ? 2.836 21.328 0.455 1 97.94 114 TYR A CA 1
ATOM 876 C C . TYR A 1 114 ? 1.528 21.844 1.035 1 97.94 114 TYR A C 1
ATOM 878 O O . TYR A 1 114 ? 0.451 21.578 0.499 1 97.94 114 TYR A O 1
ATOM 886 N N . ILE A 1 115 ? 1.626 22.625 2.1 1 97.62 115 ILE A N 1
ATOM 887 C CA . ILE A 1 115 ? 0.423 23.016 2.818 1 97.62 115 ILE A CA 1
ATOM 888 C C . ILE A 1 115 ? -0.004 24.422 2.367 1 97.62 115 ILE A C 1
ATOM 890 O O . ILE A 1 115 ? -1.185 24.656 2.104 1 97.62 115 ILE A O 1
ATOM 894 N N . LYS A 1 116 ? 0.81 25.297 2.191 1 94.31 116 LYS A N 1
ATOM 895 C CA . LYS A 1 116 ? 0.471 26.688 1.917 1 94.31 116 LYS A CA 1
ATOM 896 C C . LYS A 1 116 ? 0.481 26.969 0.417 1 94.31 116 LYS A C 1
ATOM 898 O O . LYS A 1 116 ? -0.077 27.984 -0.034 1 94.31 116 LYS A O 1
ATOM 903 N N . VAL A 1 117 ? 1.153 26.141 -0.375 1 91.69 117 VAL A N 1
ATOM 904 C CA . VAL A 1 117 ? 1.153 26.234 -1.831 1 91.69 117 VAL A CA 1
ATOM 905 C C . VAL A 1 117 ? 0.671 24.906 -2.432 1 91.69 117 VAL A C 1
ATOM 907 O O . VAL A 1 117 ? 0.498 23.922 -1.716 1 91.69 117 VAL A O 1
ATOM 910 N N . ASP A 1 118 ? 0.452 24.969 -3.691 1 90.88 118 ASP A N 1
ATOM 911 C CA . ASP A 1 118 ? -0.037 23.75 -4.328 1 90.88 118 ASP A CA 1
ATOM 912 C C . ASP A 1 118 ? 1.12 22.828 -4.711 1 90.88 118 ASP A C 1
ATOM 914 O O . ASP A 1 118 ? 2.189 23.297 -5.105 1 90.88 118 ASP A O 1
ATOM 918 N N . GLY A 1 119 ? 0.8 21.531 -4.559 1 95.38 119 GLY A N 1
ATOM 919 C CA . GLY A 1 119 ? 1.742 20.578 -5.133 1 95.38 119 GLY A CA 1
ATOM 920 C C . GLY A 1 119 ? 2.293 19.594 -4.117 1 95.38 119 GLY A C 1
ATOM 921 O O . GLY A 1 119 ? 2.035 19.719 -2.92 1 95.38 119 GLY A O 1
ATOM 922 N N . TYR A 1 120 ? 3.014 18.672 -4.66 1 97.88 120 TYR A N 1
ATOM 923 C CA . TYR A 1 120 ? 3.666 17.594 -3.918 1 97.88 120 TYR A CA 1
ATOM 924 C C . TYR A 1 120 ? 5.168 17.594 -4.18 1 97.88 120 TYR A C 1
ATOM 926 O O . TYR A 1 120 ? 5.629 18.109 -5.199 1 97.88 120 TYR A O 1
ATOM 934 N N . ASN A 1 121 ? 5.828 17.078 -3.246 1 97.88 121 ASN A N 1
ATOM 935 C CA . ASN A 1 121 ? 7.285 17 -3.318 1 97.88 121 ASN A CA 1
ATOM 936 C C . ASN A 1 121 ? 7.793 15.625 -2.896 1 97.88 121 ASN A C 1
ATOM 938 O O . ASN A 1 121 ? 7.211 14.984 -2.02 1 97.88 121 ASN A O 1
ATOM 942 N N . ASP A 1 122 ? 8.805 15.156 -3.596 1 98.5 122 ASP A N 1
ATOM 943 C CA . ASP A 1 122 ? 9.492 13.969 -3.094 1 98.5 122 ASP A CA 1
ATOM 944 C C . ASP A 1 122 ? 10.633 14.352 -2.154 1 98.5 122 ASP A C 1
ATOM 946 O O . ASP A 1 122 ? 11.289 15.383 -2.354 1 98.5 122 ASP A O 1
ATOM 950 N N . LEU A 1 123 ? 10.789 13.625 -1.151 1 98.56 123 LEU A N 1
ATOM 951 C CA . LEU A 1 123 ? 11.805 13.867 -0.131 1 98.56 123 LEU A CA 1
ATOM 952 C C . LEU A 1 123 ? 12.391 12.547 0.367 1 98.56 123 LEU A C 1
ATOM 954 O O . LEU A 1 123 ? 11.805 11.484 0.169 1 98.56 123 LEU A O 1
ATOM 958 N N . ALA A 1 124 ? 13.641 12.625 0.882 1 98.75 124 ALA A N 1
ATOM 959 C CA . ALA A 1 124 ? 14.25 11.445 1.488 1 98.75 124 ALA A CA 1
ATOM 960 C C . ALA A 1 124 ? 13.344 10.859 2.57 1 98.75 124 ALA A C 1
ATOM 962 O O . ALA A 1 124 ? 12.914 11.57 3.479 1 98.75 124 ALA A O 1
ATOM 963 N N . CYS A 1 125 ? 13.164 9.547 2.57 1 98.88 125 CYS A N 1
ATOM 964 C CA . CYS A 1 125 ? 12.18 8.883 3.422 1 98.88 125 CYS A CA 1
ATOM 965 C C . CYS A 1 125 ? 12.578 8.984 4.891 1 98.88 125 CYS A C 1
ATOM 967 O O . CYS A 1 125 ? 11.719 8.922 5.773 1 98.88 125 CYS A O 1
ATOM 969 N N . GLU A 1 126 ? 13.805 9.164 5.125 1 98.69 126 GLU A N 1
ATOM 970 C CA . GLU A 1 126 ? 14.312 9.188 6.492 1 98.69 126 GLU A CA 1
ATOM 971 C C . GLU A 1 126 ? 14.133 10.562 7.125 1 98.69 126 GLU A C 1
ATOM 973 O O . GLU A 1 126 ? 14.359 10.734 8.328 1 98.69 126 GLU A O 1
ATOM 978 N N . SER A 1 127 ? 13.789 11.586 6.262 1 98.69 127 SER A N 1
ATOM 979 C CA . SER A 1 127 ? 13.477 12.898 6.82 1 98.69 127 SER A CA 1
ATOM 980 C C . SER A 1 127 ? 12.273 12.836 7.75 1 98.69 127 SER A C 1
ATOM 982 O O . SER A 1 127 ? 11.461 11.914 7.656 1 98.69 127 SER A O 1
ATOM 984 N N . LYS A 1 128 ? 12.297 13.742 8.633 1 98.88 128 LYS A N 1
ATOM 985 C CA . LYS A 1 128 ? 11.18 13.766 9.57 1 98.88 128 LYS A CA 1
ATOM 986 C C . LYS A 1 128 ? 10.18 14.859 9.211 1 98.88 128 LYS A C 1
ATOM 988 O O . LYS A 1 128 ? 10.555 16.016 9.008 1 98.88 128 LYS A O 1
ATOM 993 N N . ARG A 1 129 ? 8.898 14.547 9.07 1 98.75 129 ARG A N 1
ATOM 994 C CA . ARG A 1 129 ? 7.789 15.453 8.789 1 98.75 129 ARG A CA 1
ATOM 995 C C . ARG A 1 129 ? 6.555 15.078 9.602 1 98.75 129 ARG A C 1
ATOM 997 O O . ARG A 1 129 ? 6.383 13.914 9.977 1 98.75 129 ARG A O 1
ATOM 1004 N N . PRO A 1 130 ? 5.75 16.094 10.031 1 98.88 130 PRO A N 1
ATOM 1005 C CA . PRO A 1 130 ? 4.395 15.695 10.422 1 98.88 130 PRO A CA 1
ATOM 1006 C C . PRO A 1 130 ? 3.658 14.945 9.312 1 98.88 130 PRO A C 1
ATOM 1008 O O . PRO A 1 130 ? 4.184 14.797 8.211 1 98.88 130 PRO A O 1
ATOM 1011 N N . TYR A 1 131 ? 2.527 14.398 9.633 1 98.94 131 TYR A N 1
ATOM 1012 C CA . TYR A 1 131 ? 1.948 13.516 8.625 1 98.94 131 TYR A CA 1
ATOM 1013 C C . TYR A 1 131 ? 0.43 13.461 8.75 1 98.94 131 TYR A C 1
ATOM 1015 O O . TYR A 1 131 ? -0.123 13.828 9.789 1 98.94 131 TYR A O 1
ATOM 1023 N N . VAL A 1 132 ? -0.182 13.086 7.652 1 98.94 132 VAL A N 1
ATOM 1024 C CA . VAL A 1 132 ? -1.631 12.938 7.574 1 98.94 132 VAL A CA 1
ATOM 1025 C C . VAL A 1 132 ? -1.989 11.477 7.312 1 98.94 132 VAL A C 1
ATOM 1027 O O . VAL A 1 132 ? -1.431 10.844 6.41 1 98.94 132 VAL A O 1
ATOM 1030 N N . CYS A 1 133 ? -2.844 10.898 8.156 1 98.94 133 CYS A N 1
ATOM 1031 C CA . CYS A 1 133 ? -3.412 9.57 7.949 1 98.94 133 CYS A CA 1
ATOM 1032 C C . CYS A 1 133 ? -4.773 9.664 7.27 1 98.94 133 CYS A C 1
ATOM 1034 O O . CYS A 1 133 ? -5.484 10.656 7.422 1 98.94 133 CYS A O 1
ATOM 1036 N N . GLY A 1 134 ? -5.051 8.664 6.531 1 98.81 134 GLY A N 1
ATOM 1037 C CA . GLY A 1 134 ? -6.363 8.578 5.914 1 98.81 134 GLY A CA 1
ATOM 1038 C C . GLY A 1 134 ? -6.848 7.148 5.73 1 98.81 134 GLY A C 1
ATOM 1039 O O . GLY A 1 134 ? -6.039 6.223 5.648 1 98.81 134 GLY A O 1
ATOM 1040 N N . PHE A 1 135 ? -8.188 6.93 5.727 1 98.5 135 PHE A N 1
ATOM 1041 C CA . PHE A 1 135 ? -8.797 5.648 5.398 1 98.5 135 PHE A CA 1
ATOM 1042 C C . PHE A 1 135 ? -10.156 5.844 4.746 1 98.5 135 PHE A C 1
ATOM 1044 O O . PHE A 1 135 ? -10.703 6.949 4.762 1 98.5 135 PHE A O 1
ATOM 1051 N N . THR A 1 136 ? -10.57 4.836 4.059 1 96.31 136 THR A N 1
ATOM 1052 C CA . THR A 1 136 ? -11.891 4.812 3.436 1 96.31 136 THR A CA 1
ATOM 1053 C C . THR A 1 136 ? -12.875 3.994 4.273 1 96.31 136 THR A C 1
ATOM 1055 O O . THR A 1 136 ? -12.547 2.893 4.719 1 96.31 136 THR A O 1
ATOM 1058 N N . GLN A 1 137 ? -14.086 4.566 4.465 1 92.12 137 GLN A N 1
ATOM 1059 C CA . GLN A 1 137 ? -15.125 3.883 5.227 1 92.12 137 GLN A CA 1
ATOM 1060 C C . GLN A 1 137 ? -15.781 2.781 4.402 1 92.12 137 GLN A C 1
ATOM 1062 O O . GLN A 1 137 ? -15.922 2.912 3.184 1 92.12 137 GLN A O 1
ATOM 1067 N N . SER B 1 1 ? -36 -12.484 12.898 1 38.09 1 SER B N 1
ATOM 1068 C CA . SER B 1 1 ? -35.531 -11.781 11.711 1 38.09 1 SER B CA 1
ATOM 1069 C C . SER B 1 1 ? -34.281 -12.461 11.133 1 38.09 1 SER B C 1
ATOM 1071 O O . SER B 1 1 ? -33.312 -12.672 11.828 1 38.09 1 SER B O 1
ATOM 1073 N N . HIS B 1 2 ? -34.25 -13.336 10.133 1 37.69 2 HIS B N 1
ATOM 1074 C CA . HIS B 1 2 ? -33.188 -14.172 9.586 1 37.69 2 HIS B CA 1
ATOM 1075 C C . HIS B 1 2 ? -32.156 -13.328 8.828 1 37.69 2 HIS B C 1
ATOM 1077 O O . HIS B 1 2 ? -32.5 -12.633 7.871 1 37.69 2 HIS B O 1
ATOM 1083 N N . ALA B 1 3 ? -31.234 -12.75 9.445 1 45.84 3 ALA B N 1
ATOM 1084 C CA . ALA B 1 3 ? -30.172 -12.023 8.734 1 45.84 3 ALA B CA 1
ATOM 1085 C C . ALA B 1 3 ? -29.625 -12.852 7.57 1 45.84 3 ALA B C 1
ATOM 1087 O O . ALA B 1 3 ? -29.172 -13.984 7.77 1 45.84 3 ALA B O 1
ATOM 1088 N N . TYR B 1 4 ? -30.172 -12.844 6.316 1 50.56 4 TYR B N 1
ATOM 1089 C CA . TYR B 1 4 ? -29.625 -13.5 5.133 1 50.56 4 TYR B CA 1
ATOM 1090 C C . TYR B 1 4 ? -28.188 -13.086 4.898 1 50.56 4 TYR B C 1
ATOM 1092 O O . TYR B 1 4 ? -27.875 -11.898 4.812 1 50.56 4 TYR B O 1
ATOM 1100 N N . VAL B 1 5 ? -27.266 -13.891 5.391 1 57.41 5 VAL B N 1
ATOM 1101 C CA . VAL B 1 5 ? -25.859 -13.656 5.098 1 57.41 5 VAL B CA 1
ATOM 1102 C C . VAL B 1 5 ? -25.625 -13.758 3.596 1 57.41 5 VAL B C 1
ATOM 1104 O O . VAL B 1 5 ? -25.812 -14.82 3 1 57.41 5 VAL B O 1
ATOM 1107 N N . VAL B 1 6 ? -25.938 -12.789 2.865 1 63 6 VAL B N 1
ATOM 1108 C CA . VAL B 1 6 ? -25.703 -12.766 1.427 1 63 6 VAL B CA 1
ATOM 1109 C C . VAL B 1 6 ? -24.234 -13.117 1.146 1 63 6 VAL B C 1
ATOM 1111 O O . VAL B 1 6 ? -23.328 -12.492 1.696 1 63 6 VAL B O 1
ATOM 1114 N N . PHE B 1 7 ? -23.953 -14.43 0.804 1 79.06 7 PHE B N 1
ATOM 1115 C CA . PHE B 1 7 ? -22.641 -14.859 0.329 1 79.06 7 PHE B CA 1
ATOM 1116 C C . PHE B 1 7 ? -22.25 -14.117 -0.95 1 79.06 7 PHE B C 1
ATOM 1118 O O . PHE B 1 7 ? -22.969 -14.195 -1.953 1 79.06 7 PHE B O 1
ATOM 1125 N N . ILE B 1 8 ? -21.375 -13.203 -0.875 1 86.88 8 ILE B N 1
ATOM 1126 C CA . ILE B 1 8 ? -20.875 -12.531 -2.072 1 86.88 8 ILE B CA 1
ATOM 1127 C C . ILE B 1 8 ? -19.703 -13.312 -2.654 1 86.88 8 ILE B C 1
ATOM 1129 O O . ILE B 1 8 ? -18.625 -13.367 -2.057 1 86.88 8 ILE B O 1
ATOM 1133 N N . PRO B 1 9 ? -19.984 -14.008 -3.717 1 94.06 9 PRO B N 1
ATOM 1134 C CA . PRO B 1 9 ? -18.891 -14.781 -4.316 1 94.06 9 PRO B CA 1
ATOM 1135 C C . PRO B 1 9 ? -17.812 -13.898 -4.914 1 94.06 9 PRO B C 1
ATOM 1137 O O . PRO B 1 9 ? -18.047 -12.719 -5.191 1 94.06 9 PRO B O 1
ATOM 1140 N N . CYS B 1 10 ? -16.609 -14.484 -5.012 1 97.62 10 CYS B N 1
ATOM 1141 C CA . CYS B 1 10 ? -15.562 -13.812 -5.773 1 97.62 10 CYS B CA 1
ATOM 1142 C C . CYS B 1 10 ? -15.859 -13.852 -7.27 1 97.62 10 CYS B C 1
ATOM 1144 O O . CYS B 1 10 ? -16.609 -14.727 -7.73 1 97.62 10 CYS B O 1
ATOM 1146 N N . PRO B 1 11 ? -15.312 -12.898 -8.078 1 97.12 11 PRO B N 1
ATOM 1147 C CA . PRO B 1 11 ? -15.469 -12.945 -9.539 1 97.12 11 PRO B CA 1
ATOM 1148 C C . PRO B 1 11 ? -14.945 -14.25 -10.141 1 97.12 11 PRO B C 1
ATOM 1150 O O . PRO B 1 11 ? -14.133 -14.938 -9.523 1 97.12 11 PRO B O 1
ATOM 1153 N N . ALA B 1 12 ? -15.43 -14.523 -11.336 1 96.88 12 ALA B N 1
ATOM 1154 C CA . ALA B 1 12 ? -14.969 -15.719 -12.031 1 96.88 12 ALA B CA 1
ATOM 1155 C C . ALA B 1 12 ? -13.445 -15.773 -12.102 1 96.88 12 ALA B C 1
ATOM 1157 O O . ALA B 1 12 ? -12.797 -14.758 -12.367 1 96.88 12 ALA B O 1
ATOM 1158 N N . GLY B 1 13 ? -12.891 -16.906 -11.797 1 97.12 13 GLY B N 1
ATOM 1159 C CA . GLY B 1 13 ? -11.453 -17.094 -11.898 1 97.12 13 GLY B CA 1
ATOM 1160 C C . GLY B 1 13 ? -10.719 -16.828 -10.594 1 97.12 13 GLY B C 1
ATOM 1161 O O . GLY B 1 13 ? -9.523 -17.094 -10.484 1 97.12 13 GLY B O 1
ATOM 1162 N N . TRP B 1 14 ? -11.484 -16.297 -9.664 1 98.31 14 TRP B N 1
ATOM 1163 C CA . TRP B 1 14 ? -10.891 -16.031 -8.359 1 98.31 14 TRP B CA 1
ATOM 1164 C C . TRP B 1 14 ? -11.305 -17.078 -7.34 1 98.31 14 TRP B C 1
ATOM 1166 O O . TRP B 1 14 ? -12.43 -17.578 -7.379 1 98.31 14 TRP B O 1
ATOM 1176 N N . SER B 1 15 ? -10.422 -17.406 -6.426 1 98.06 15 SER B N 1
ATOM 1177 C CA . SER B 1 15 ? -10.695 -18.344 -5.34 1 98.06 15 SER B CA 1
ATOM 1178 C C . SER B 1 15 ? -10.938 -17.609 -4.023 1 98.06 15 SER B C 1
ATOM 1180 O O . SER B 1 15 ? -10.258 -16.625 -3.719 1 98.06 15 SER B O 1
ATOM 1182 N N . LYS B 1 16 ? -11.789 -18.203 -3.25 1 97 16 LYS B N 1
ATOM 1183 C CA . LYS B 1 16 ? -12.281 -17.484 -2.084 1 97 16 LYS B CA 1
ATOM 1184 C C . LYS B 1 16 ? -11.898 -18.188 -0.79 1 97 16 LYS B C 1
ATOM 1186 O O . LYS B 1 16 ? -11.945 -19.422 -0.715 1 97 16 LYS B O 1
ATOM 1191 N N . THR B 1 17 ? -11.477 -17.453 0.221 1 96 17 THR B N 1
ATOM 1192 C CA . THR B 1 17 ? -11.43 -17.859 1.619 1 96 17 THR B CA 1
ATOM 1193 C C . THR B 1 17 ? -11.828 -16.703 2.537 1 96 17 THR B C 1
ATOM 1195 O O . THR B 1 17 ? -11.156 -15.672 2.572 1 96 17 THR B O 1
ATOM 1198 N N . GLY B 1 18 ? -12.914 -16.938 3.293 1 94.25 18 GLY B N 1
ATOM 1199 C CA . GLY B 1 18 ? -13.469 -15.797 4.02 1 94.25 18 GLY B CA 1
ATOM 1200 C C . GLY B 1 18 ? -13.828 -14.633 3.123 1 94.25 18 GLY B C 1
ATOM 1201 O O . GLY B 1 18 ? -14.5 -14.812 2.102 1 94.25 18 GLY B O 1
ATOM 1202 N N . PRO B 1 19 ? -13.5 -13.406 3.547 1 95.19 19 PRO B N 1
ATOM 1203 C CA . PRO B 1 19 ? -13.805 -12.242 2.713 1 95.19 19 PRO B CA 1
ATOM 1204 C C . PRO B 1 19 ? -12.711 -11.938 1.698 1 95.19 19 PRO B C 1
ATOM 1206 O O . PRO B 1 19 ? -12.68 -10.844 1.123 1 95.19 19 PRO B O 1
ATOM 1209 N N . ARG B 1 20 ? -11.82 -12.859 1.46 1 97.12 20 ARG B N 1
ATOM 1210 C CA . ARG B 1 20 ? -10.648 -12.625 0.622 1 97.12 20 ARG B CA 1
ATOM 1211 C C . ARG B 1 20 ? -10.758 -13.383 -0.694 1 97.12 20 ARG B C 1
ATOM 1213 O O . ARG B 1 20 ? -11.203 -14.531 -0.719 1 97.12 20 ARG B O 1
ATOM 1220 N N . CYS B 1 21 ? -10.375 -12.781 -1.774 1 98.62 21 CYS B N 1
ATOM 1221 C CA . CYS B 1 21 ? -10.312 -13.383 -3.104 1 98.62 21 CYS B CA 1
ATOM 1222 C C . CYS B 1 21 ? -8.891 -13.344 -3.646 1 98.62 21 CYS B C 1
ATOM 1224 O O . CYS B 1 21 ? -8.18 -12.344 -3.48 1 98.62 21 CYS B O 1
ATOM 1226 N N . PHE B 1 22 ? -8.453 -14.469 -4.277 1 98.81 22 PHE B N 1
ATOM 1227 C CA . PHE B 1 22 ? -7.09 -14.578 -4.797 1 98.81 22 PHE B CA 1
ATOM 1228 C C . PHE B 1 22 ? -7.098 -15.109 -6.227 1 98.81 22 PHE B C 1
ATOM 1230 O O . PHE B 1 22 ? -7.957 -15.914 -6.59 1 98.81 22 PHE B O 1
ATOM 1237 N N . ARG B 1 23 ? -6.16 -14.688 -7.031 1 98.75 23 ARG B N 1
ATOM 1238 C CA . ARG B 1 23 ? -5.984 -15.188 -8.391 1 98.75 23 ARG B CA 1
ATOM 1239 C C . ARG B 1 23 ? -4.508 -15.219 -8.773 1 98.75 23 ARG B C 1
ATOM 1241 O O . ARG B 1 23 ? -3.76 -14.289 -8.469 1 98.75 23 ARG B O 1
ATOM 1248 N N . PHE B 1 24 ? -4.164 -16.328 -9.367 1 98.81 24 PHE B N 1
ATOM 1249 C CA . PHE B 1 24 ? -2.789 -16.547 -9.797 1 98.81 24 PHE B CA 1
ATOM 1250 C C . PHE B 1 24 ? -2.615 -16.172 -11.266 1 98.81 24 PHE B C 1
ATOM 1252 O O . PHE B 1 24 ? -3.482 -16.469 -12.094 1 98.81 24 PHE B O 1
ATOM 1259 N N . PHE B 1 25 ? -1.556 -15.477 -11.602 1 98.81 25 PHE B N 1
ATOM 1260 C CA . PHE B 1 25 ? -1.161 -15.141 -12.961 1 98.81 25 PHE B CA 1
ATOM 1261 C C . PHE B 1 25 ? 0.19 -15.758 -13.305 1 98.81 25 PHE B C 1
ATOM 1263 O O . PHE B 1 25 ? 1.211 -15.391 -12.719 1 98.81 25 PHE B O 1
ATOM 1270 N N . ASN B 1 26 ? 0.176 -16.641 -14.297 1 98.19 26 ASN B N 1
ATOM 1271 C CA . ASN B 1 26 ? 1.375 -17.391 -14.656 1 98.19 26 ASN B CA 1
ATOM 1272 C C . ASN B 1 26 ? 2.191 -16.672 -15.719 1 98.19 26 ASN B C 1
ATOM 1274 O O . ASN B 1 26 ? 2.641 -17.281 -16.688 1 98.19 26 ASN B O 1
ATOM 1278 N N . THR B 1 27 ? 2.311 -15.398 -15.727 1 97.44 27 THR B N 1
ATOM 1279 C CA . THR B 1 27 ? 3.131 -14.547 -16.578 1 97.44 27 THR B CA 1
ATOM 1280 C C . THR B 1 27 ? 4.199 -13.828 -15.758 1 97.44 27 THR B C 1
ATOM 1282 O O . THR B 1 27 ? 3.893 -12.914 -14.992 1 97.44 27 THR B O 1
ATOM 1285 N N . PRO B 1 28 ? 5.418 -14.312 -15.914 1 98.5 28 PRO B N 1
ATOM 1286 C CA . PRO B 1 28 ? 6.473 -13.695 -15.109 1 98.5 28 PRO B CA 1
ATOM 1287 C C . PRO B 1 28 ? 6.625 -12.203 -15.391 1 98.5 28 PRO B C 1
ATOM 1289 O O . PRO B 1 28 ? 6.594 -11.781 -16.547 1 98.5 28 PRO B O 1
ATOM 1292 N N . ASP B 1 29 ? 6.738 -11.383 -14.414 1 98.88 29 ASP B N 1
ATOM 1293 C CA . ASP B 1 29 ? 6.969 -9.938 -14.484 1 98.88 29 ASP B CA 1
ATOM 1294 C C . ASP B 1 29 ? 7.699 -9.438 -13.242 1 98.88 29 ASP B C 1
ATOM 1296 O O . ASP B 1 29 ? 7.906 -10.188 -12.289 1 98.88 29 ASP B O 1
ATOM 1300 N N . THR B 1 30 ? 8.203 -8.227 -13.305 1 98.94 30 THR B N 1
ATOM 1301 C CA . THR B 1 30 ? 8.805 -7.625 -12.117 1 98.94 30 THR B CA 1
ATOM 1302 C C . THR B 1 30 ? 7.75 -7.406 -11.039 1 98.94 30 THR B C 1
ATOM 1304 O O . THR B 1 30 ? 6.547 -7.441 -11.312 1 98.94 30 THR B O 1
ATOM 1307 N N . TRP B 1 31 ? 8.195 -7.234 -9.828 1 98.94 31 TRP B N 1
ATOM 1308 C CA . TRP B 1 31 ? 7.266 -7.012 -8.727 1 98.94 31 TRP B CA 1
ATOM 1309 C C . TRP B 1 31 ? 6.383 -5.797 -9 1 98.94 31 TRP B C 1
ATOM 1311 O O . TRP B 1 31 ? 5.168 -5.848 -8.805 1 98.94 31 TRP B O 1
ATOM 1321 N N . SER B 1 32 ? 7.059 -4.707 -9.477 1 98.88 32 SER B N 1
ATOM 1322 C CA . SER B 1 32 ? 6.352 -3.457 -9.727 1 98.88 32 SER B CA 1
ATOM 1323 C C . SER B 1 32 ? 5.301 -3.629 -10.82 1 98.88 32 SER B C 1
ATOM 1325 O O . SER B 1 32 ? 4.164 -3.176 -10.672 1 98.88 32 SER B O 1
ATOM 1327 N N . ASN B 1 33 ? 5.645 -4.258 -11.875 1 98.88 33 ASN B N 1
ATOM 1328 C CA . ASN B 1 33 ? 4.695 -4.516 -12.953 1 98.88 33 ASN B CA 1
ATOM 1329 C C . ASN B 1 33 ? 3.549 -5.41 -12.484 1 98.88 33 ASN B C 1
ATOM 1331 O O . ASN B 1 33 ? 2.393 -5.188 -12.859 1 98.88 33 ASN B O 1
ATOM 1335 N N . ALA B 1 34 ? 3.893 -6.414 -11.742 1 98.94 34 ALA B N 1
ATOM 1336 C CA . ALA B 1 34 ? 2.875 -7.316 -11.203 1 98.94 34 ALA B CA 1
ATOM 1337 C C . ALA B 1 34 ? 1.885 -6.559 -10.32 1 98.94 34 ALA B C 1
ATOM 1339 O O . ALA B 1 34 ? 0.671 -6.754 -10.438 1 98.94 34 ALA B O 1
ATOM 1340 N N . GLU B 1 35 ? 2.416 -5.723 -9.445 1 98.94 35 GLU B N 1
ATOM 1341 C CA . GLU B 1 35 ? 1.545 -4.902 -8.602 1 98.94 35 GLU B CA 1
ATOM 1342 C C . GLU B 1 35 ? 0.629 -4.027 -9.453 1 98.94 35 GLU B C 1
ATOM 1344 O O . GLU B 1 35 ? -0.568 -3.922 -9.18 1 98.94 35 GLU B O 1
ATOM 1349 N N . SER B 1 36 ? 1.159 -3.404 -10.461 1 98.62 36 SER B N 1
ATOM 1350 C CA . SER B 1 36 ? 0.357 -2.562 -11.344 1 98.62 36 SER B CA 1
ATOM 1351 C C . SER B 1 36 ? -0.741 -3.367 -12.023 1 98.62 36 SER B C 1
ATOM 1353 O O . SER B 1 36 ? -1.864 -2.885 -12.188 1 98.62 36 SER B O 1
ATOM 1355 N N . ALA B 1 37 ? -0.406 -4.57 -12.43 1 98.81 37 ALA B N 1
ATOM 1356 C CA . ALA B 1 37 ? -1.4 -5.441 -13.047 1 98.81 37 ALA B CA 1
ATOM 1357 C C . ALA B 1 37 ? -2.518 -5.785 -12.07 1 98.81 37 ALA B C 1
ATOM 1359 O O . ALA B 1 37 ? -3.693 -5.805 -12.438 1 98.81 37 ALA B O 1
ATOM 1360 N N . CYS B 1 38 ? -2.168 -6.113 -10.828 1 98.94 38 CYS B N 1
ATOM 1361 C CA . CYS B 1 38 ? -3.174 -6.418 -9.812 1 98.94 38 CYS B CA 1
ATOM 1362 C C . CYS B 1 38 ? -4.051 -5.203 -9.539 1 98.94 38 CYS B C 1
ATOM 1364 O O . CYS B 1 38 ? -5.27 -5.328 -9.414 1 98.94 38 CYS B O 1
ATOM 1366 N N . ILE B 1 39 ? -3.428 -4.023 -9.445 1 98.69 39 ILE B N 1
ATOM 1367 C CA . ILE B 1 39 ? -4.168 -2.793 -9.188 1 98.69 39 ILE B CA 1
ATOM 1368 C C . ILE B 1 39 ? -5.172 -2.545 -10.312 1 98.69 39 ILE B C 1
ATOM 1370 O O . ILE B 1 39 ? -6.297 -2.107 -10.055 1 98.69 39 ILE B O 1
ATOM 1374 N N . ALA B 1 40 ? -4.82 -2.84 -11.539 1 98.06 40 ALA B N 1
ATOM 1375 C CA . ALA B 1 40 ? -5.707 -2.678 -12.688 1 98.06 40 ALA B CA 1
ATOM 1376 C C . ALA B 1 40 ? -6.949 -3.551 -12.547 1 98.06 40 ALA B C 1
ATOM 1378 O O . ALA B 1 40 ? -7.973 -3.291 -13.188 1 98.06 40 ALA B O 1
ATOM 1379 N N . LEU B 1 41 ? -6.922 -4.594 -11.719 1 98.38 41 LEU B N 1
ATOM 1380 C CA . LEU B 1 41 ? -8.039 -5.496 -11.461 1 98.38 41 LEU B CA 1
ATOM 1381 C C . LEU B 1 41 ? -8.727 -5.148 -10.141 1 98.38 41 LEU B C 1
ATOM 1383 O O . LEU B 1 41 ? -9.445 -5.969 -9.578 1 98.38 41 LEU B O 1
ATOM 1387 N N . ASN B 1 42 ? -8.422 -3.955 -9.633 1 97.81 42 ASN B N 1
ATOM 1388 C CA . ASN B 1 42 ? -8.938 -3.496 -8.344 1 97.81 42 ASN B CA 1
ATOM 1389 C C . ASN B 1 42 ? -8.492 -4.41 -7.207 1 97.81 42 ASN B C 1
ATOM 1391 O O . ASN B 1 42 ? -9.273 -4.691 -6.293 1 97.81 42 ASN B O 1
ATOM 1395 N N . ALA B 1 43 ? -7.312 -4.922 -7.328 1 98.81 43 ALA B N 1
ATOM 1396 C CA . ALA B 1 43 ? -6.641 -5.777 -6.355 1 98.81 43 ALA B CA 1
ATOM 1397 C C . ALA B 1 43 ? -5.207 -5.305 -6.109 1 98.81 43 ALA B C 1
ATOM 1399 O O . ALA B 1 43 ? -4.848 -4.188 -6.477 1 98.81 43 ALA B O 1
ATOM 1400 N N . ASN B 1 44 ? -4.477 -6.035 -5.379 1 98.94 44 ASN B N 1
ATOM 1401 C CA . ASN B 1 44 ? -3.043 -5.887 -5.156 1 98.94 44 ASN B CA 1
ATOM 1402 C C . ASN B 1 44 ? -2.328 -7.234 -5.18 1 98.94 44 ASN B C 1
ATOM 1404 O O . ASN B 1 44 ? -2.973 -8.281 -5.164 1 98.94 44 ASN B O 1
ATOM 1408 N N . LEU B 1 45 ? -1.001 -7.145 -5.34 1 98.94 45 LEU B N 1
ATOM 1409 C CA . LEU B 1 45 ? -0.304 -8.367 -4.949 1 98.94 45 LEU B CA 1
ATOM 1410 C C . LEU B 1 45 ? -0.742 -8.82 -3.561 1 98.94 45 LEU B C 1
ATOM 1412 O O . LEU B 1 45 ? -0.916 -7.992 -2.66 1 98.94 45 LEU B O 1
ATOM 1416 N N . ALA B 1 46 ? -0.916 -10.094 -3.406 1 98.75 46 ALA B N 1
ATOM 1417 C CA . ALA B 1 46 ? -1.651 -10.648 -2.271 1 98.75 46 ALA B CA 1
ATOM 1418 C C . ALA B 1 46 ? -0.892 -10.43 -0.966 1 98.75 46 ALA B C 1
ATOM 1420 O O . ALA B 1 46 ? 0.309 -10.703 -0.887 1 98.75 46 ALA B O 1
ATOM 1421 N N . SER B 1 47 ? -1.544 -9.852 -0.015 1 98.56 47 SER B N 1
ATOM 1422 C CA . SER B 1 47 ? -1.116 -10 1.372 1 98.56 47 SER B CA 1
ATOM 1423 C C . SER B 1 47 ? -1.553 -11.352 1.94 1 98.56 47 SER B C 1
ATOM 1425 O O . SER B 1 47 ? -2.484 -11.969 1.428 1 98.56 47 SER B O 1
ATOM 1427 N N . VAL B 1 48 ? -0.856 -11.852 2.936 1 97.06 48 VAL B N 1
ATOM 1428 C CA . VAL B 1 48 ? -1.159 -13.141 3.547 1 97.06 48 VAL B CA 1
ATOM 1429 C C . VAL B 1 48 ? -1.418 -12.953 5.039 1 97.06 48 VAL B C 1
ATOM 1431 O O . VAL B 1 48 ? -0.521 -12.562 5.789 1 97.06 48 VAL B O 1
ATOM 1434 N N . ARG B 1 49 ? -2.602 -13.25 5.426 1 94.06 49 ARG B N 1
ATOM 1435 C CA . ARG B 1 49 ? -3.021 -12.867 6.77 1 94.06 49 ARG B CA 1
ATOM 1436 C C . ARG B 1 49 ? -3.146 -14.094 7.672 1 94.06 49 ARG B C 1
ATOM 1438 O O . ARG B 1 49 ? -3.373 -13.961 8.875 1 94.06 49 ARG B O 1
ATOM 1445 N N . SER B 1 50 ? -3.031 -15.328 7.09 1 93.06 50 SER B N 1
ATOM 1446 C CA . SER B 1 50 ? -3.166 -16.562 7.863 1 93.06 50 SER B CA 1
ATOM 1447 C C . SER B 1 50 ? -2.547 -17.75 7.129 1 93.06 50 SER B C 1
ATOM 1449 O O . SER B 1 50 ? -2.268 -17.656 5.934 1 93.06 50 SER B O 1
ATOM 1451 N N . LYS B 1 51 ? -2.357 -18.828 7.949 1 93.12 51 LYS B N 1
ATOM 1452 C CA . LYS B 1 51 ? -1.87 -20.062 7.344 1 93.12 51 LYS B CA 1
ATOM 1453 C C . LYS B 1 51 ? -2.869 -20.609 6.332 1 93.12 51 LYS B C 1
ATOM 1455 O O . LYS B 1 51 ? -2.479 -21.203 5.32 1 93.12 51 LYS B O 1
ATOM 1460 N N . ASN B 1 52 ? -4.16 -20.391 6.645 1 94.31 52 ASN B N 1
ATOM 1461 C CA . ASN B 1 52 ? -5.199 -20.812 5.715 1 94.31 52 ASN B CA 1
ATOM 1462 C C . ASN B 1 52 ? -5.086 -20.094 4.375 1 94.31 52 ASN B C 1
ATOM 1464 O O . ASN B 1 52 ? -5.219 -20.703 3.318 1 94.31 52 ASN B O 1
ATOM 1468 N N . GLU B 1 53 ? -4.828 -18.812 4.426 1 96.12 53 GLU B N 1
ATOM 1469 C CA . GLU B 1 53 ? -4.66 -18.047 3.188 1 96.12 53 GLU B CA 1
ATOM 1470 C C . GLU B 1 53 ? -3.408 -18.5 2.438 1 96.12 53 GLU B C 1
ATOM 1472 O O . GLU B 1 53 ? -3.424 -18.609 1.211 1 96.12 53 GLU B O 1
ATOM 1477 N N . GLN B 1 54 ? -2.338 -18.75 3.207 1 96.38 54 GLN B N 1
ATOM 1478 C CA . GLN B 1 54 ? -1.108 -19.25 2.598 1 96.38 54 GLN B CA 1
ATOM 1479 C C . GLN B 1 54 ? -1.355 -20.547 1.846 1 96.38 54 GLN B C 1
ATOM 1481 O O . GLN B 1 54 ? -0.919 -20.703 0.704 1 96.38 54 GLN B O 1
ATOM 1486 N N . SER B 1 55 ? -2.064 -21.484 2.498 1 96 55 SER B N 1
ATOM 1487 C CA . SER B 1 55 ? -2.359 -22.781 1.912 1 96 55 SER B CA 1
ATOM 1488 C C . SER B 1 55 ? -3.217 -22.641 0.659 1 96 55 SER B C 1
ATOM 1490 O O . SER B 1 55 ? -2.996 -23.344 -0.332 1 96 55 SER B O 1
ATOM 1492 N N . LEU B 1 56 ? -4.156 -21.797 0.724 1 97.5 56 LEU B N 1
ATOM 1493 C CA . LEU B 1 56 ? -5.008 -21.578 -0.44 1 97.5 56 LEU B CA 1
ATOM 1494 C C . LEU B 1 56 ? -4.195 -21.031 -1.613 1 97.5 56 LEU B C 1
ATOM 1496 O O . LEU B 1 56 ? -4.34 -21.5 -2.742 1 97.5 56 LEU B O 1
ATOM 1500 N N . ILE B 1 57 ? -3.369 -20.047 -1.361 1 98.06 57 ILE B N 1
ATOM 1501 C CA . ILE B 1 57 ? -2.549 -19.438 -2.404 1 98.06 57 ILE B CA 1
ATOM 1502 C C . ILE B 1 57 ? -1.679 -20.5 -3.062 1 98.06 57 ILE B C 1
ATOM 1504 O O . ILE B 1 57 ? -1.619 -20.594 -4.289 1 98.06 57 ILE B O 1
ATOM 1508 N N . LYS B 1 58 ? -1.056 -21.312 -2.26 1 98 58 LYS B N 1
ATOM 1509 C CA . LYS B 1 58 ? -0.214 -22.375 -2.787 1 98 58 LYS B CA 1
ATOM 1510 C C . LYS B 1 58 ? -1.027 -23.359 -3.635 1 98 58 LYS B C 1
ATOM 1512 O O . LYS B 1 58 ? -0.583 -23.781 -4.703 1 98 58 LYS B O 1
ATOM 1517 N N . SER B 1 59 ? -2.215 -23.688 -3.174 1 97.69 59 SER B N 1
ATOM 1518 C CA . SER B 1 59 ? -3.076 -24.625 -3.893 1 97.69 59 SER B CA 1
ATOM 1519 C C . SER B 1 59 ? -3.5 -24.047 -5.242 1 97.69 59 SER B C 1
ATOM 1521 O O . SER B 1 59 ? -3.559 -24.781 -6.238 1 97.69 59 SER B O 1
ATOM 1523 N N . ILE B 1 60 ? -3.801 -22.781 -5.277 1 98 60 ILE B N 1
ATOM 1524 C CA . ILE B 1 60 ? -4.203 -22.109 -6.512 1 98 60 ILE B CA 1
ATOM 1525 C C . ILE B 1 60 ? -3.066 -22.172 -7.527 1 98 60 ILE B C 1
ATOM 1527 O O . ILE B 1 60 ? -3.281 -22.531 -8.688 1 98 60 ILE B O 1
ATOM 1531 N N . VAL B 1 61 ? -1.86 -21.891 -7.094 1 98.25 61 VAL B N 1
ATOM 1532 C CA . VAL B 1 61 ? -0.701 -21.859 -7.98 1 98.25 61 VAL B CA 1
ATOM 1533 C C . VAL B 1 61 ? -0.43 -23.25 -8.523 1 98.25 61 VAL B C 1
ATOM 1535 O O . VAL B 1 61 ? -0.22 -23.438 -9.727 1 98.25 61 VAL B O 1
ATOM 1538 N N . GLN B 1 62 ? -0.49 -24.219 -7.641 1 96.88 62 GLN B N 1
ATOM 1539 C CA . GLN B 1 62 ? -0.223 -25.594 -8.031 1 96.88 62 GLN B CA 1
ATOM 1540 C C . GLN B 1 62 ? -1.279 -26.109 -9.008 1 96.88 62 GLN B C 1
ATOM 1542 O O . GLN B 1 62 ? -0.976 -26.906 -9.898 1 96.88 62 GLN B O 1
ATOM 1547 N N . SER B 1 63 ? -2.531 -25.672 -8.844 1 95.56 63 SER B N 1
ATOM 1548 C CA . SER B 1 63 ? -3.615 -26.125 -9.711 1 95.56 63 SER B CA 1
ATOM 1549 C C . SER B 1 63 ? -3.469 -25.578 -11.125 1 95.56 63 SER B C 1
ATOM 1551 O O . SER B 1 63 ? -3.893 -26.203 -12.094 1 95.56 63 SER B O 1
ATOM 1553 N N . VAL B 1 64 ? -2.893 -24.422 -11.227 1 93.31 64 VAL B N 1
ATOM 1554 C CA . VAL B 1 64 ? -2.719 -23.766 -12.523 1 93.31 64 VAL B CA 1
ATOM 1555 C C . VAL B 1 64 ? -1.413 -24.234 -13.164 1 93.31 64 VAL B C 1
ATOM 1557 O O . VAL B 1 64 ? -1.366 -24.516 -14.367 1 93.31 64 VAL B O 1
ATOM 1560 N N . SER B 1 65 ? -0.412 -24.312 -12.383 1 91.62 65 SER B N 1
ATOM 1561 C CA . SER B 1 65 ? 0.89 -24.766 -12.859 1 91.62 65 SER B CA 1
ATOM 1562 C C . SER B 1 65 ? 1.621 -25.578 -11.797 1 91.62 65 SER B C 1
ATOM 1564 O O . SER B 1 65 ? 1.931 -25.062 -10.719 1 91.62 65 SER B O 1
ATOM 1566 N N . GLY B 1 66 ? 1.968 -26.75 -12.172 1 89.06 66 GLY B N 1
ATOM 1567 C CA . GLY B 1 66 ? 2.643 -27.625 -11.227 1 89.06 66 GLY B CA 1
ATOM 1568 C C . GLY B 1 66 ? 4.137 -27.375 -11.148 1 89.06 66 GLY B C 1
ATOM 1569 O O . GLY B 1 66 ? 4.805 -27.844 -10.227 1 89.06 66 GLY B O 1
ATOM 1570 N N . ASP B 1 67 ? 4.613 -26.531 -11.984 1 93.69 67 ASP B N 1
ATOM 1571 C CA . ASP B 1 67 ? 6.062 -26.406 -12.078 1 93.69 67 ASP B CA 1
ATOM 1572 C C . ASP B 1 67 ? 6.535 -25.109 -11.422 1 93.69 67 ASP B C 1
ATOM 1574 O O . ASP B 1 67 ? 7.738 -24.891 -11.242 1 93.69 67 ASP B O 1
ATOM 1578 N N . VAL B 1 68 ? 5.621 -24.297 -11.055 1 95.75 68 VAL B N 1
ATOM 1579 C CA . VAL B 1 68 ? 5.977 -23.031 -10.445 1 95.75 68 VAL B CA 1
ATOM 1580 C C . VAL B 1 68 ? 6.535 -23.25 -9.039 1 95.75 68 VAL B C 1
ATOM 1582 O O . VAL B 1 68 ? 5.941 -23.984 -8.242 1 95.75 68 VAL B O 1
ATOM 1585 N N . GLN B 1 69 ? 7.672 -22.656 -8.766 1 96.56 69 GLN B N 1
ATOM 1586 C CA . GLN B 1 69 ? 8.32 -22.844 -7.473 1 96.56 69 GLN B CA 1
ATOM 1587 C C . GLN B 1 69 ? 8.055 -21.672 -6.543 1 96.56 69 GLN B C 1
ATOM 1589 O O . GLN B 1 69 ? 8.047 -21.828 -5.32 1 96.56 69 GLN B O 1
ATOM 1594 N N . THR B 1 70 ? 7.957 -20.5 -7.141 1 98.38 70 THR B N 1
ATOM 1595 C CA . THR B 1 70 ? 7.746 -19.281 -6.367 1 98.38 70 THR B CA 1
ATOM 1596 C C . THR B 1 70 ? 6.824 -18.312 -7.109 1 98.38 70 THR B C 1
ATOM 1598 O O . THR B 1 70 ? 6.633 -18.438 -8.32 1 98.38 70 THR B O 1
ATOM 1601 N N . ALA B 1 71 ? 6.23 -17.406 -6.359 1 98.81 71 ALA B N 1
ATOM 1602 C CA . ALA B 1 71 ? 5.383 -16.359 -6.906 1 98.81 71 ALA B CA 1
ATOM 1603 C C . ALA B 1 71 ? 5.477 -15.086 -6.066 1 98.81 71 ALA B C 1
ATOM 1605 O O . ALA B 1 71 ? 5.645 -15.148 -4.848 1 98.81 71 ALA B O 1
ATOM 1606 N N . TRP B 1 72 ? 5.391 -13.945 -6.84 1 98.94 72 TRP B N 1
ATOM 1607 C CA . TRP B 1 72 ? 5.328 -12.68 -6.113 1 98.94 72 TRP B CA 1
ATOM 1608 C C . TRP B 1 72 ? 4.066 -12.609 -5.254 1 98.94 72 TRP B C 1
ATOM 1610 O O . TRP B 1 72 ? 2.988 -13.016 -5.691 1 98.94 72 TRP B O 1
ATOM 1620 N N . ILE B 1 73 ? 4.211 -12.102 -4.074 1 98.81 73 ILE B N 1
ATOM 1621 C CA . ILE B 1 73 ? 3.121 -11.57 -3.258 1 98.81 73 ILE B CA 1
ATOM 1622 C C . ILE B 1 73 ? 3.457 -10.156 -2.807 1 98.81 73 ILE B C 1
ATOM 1624 O O . ILE B 1 73 ? 4.477 -9.594 -3.211 1 98.81 73 ILE B O 1
ATOM 1628 N N . GLY B 1 74 ? 2.604 -9.57 -2.033 1 98.81 74 GLY B N 1
ATOM 1629 C CA . GLY B 1 74 ? 2.547 -8.117 -1.936 1 98.81 74 GLY B CA 1
ATOM 1630 C C . GLY B 1 74 ? 3.58 -7.543 -0.985 1 98.81 74 GLY B C 1
ATOM 1631 O O . GLY B 1 74 ? 3.688 -6.324 -0.839 1 98.81 74 GLY B O 1
ATOM 1632 N N . GLY B 1 75 ? 4.391 -8.32 -0.326 1 98.62 75 GLY B N 1
ATOM 1633 C CA . GLY B 1 75 ? 5.332 -7.84 0.672 1 98.62 75 GLY B CA 1
ATOM 1634 C C . GLY B 1 75 ? 6.539 -7.145 0.067 1 98.62 75 GLY B C 1
ATOM 1635 O O . GLY B 1 75 ? 7.066 -7.59 -0.954 1 98.62 75 GLY B O 1
ATOM 1636 N N . ASN B 1 76 ? 6.93 -6.062 0.65 1 98.62 76 ASN B N 1
ATOM 1637 C CA . ASN B 1 76 ? 8.188 -5.41 0.305 1 98.62 76 ASN B CA 1
ATOM 1638 C C . ASN B 1 76 ? 8.727 -4.582 1.468 1 98.62 76 ASN B C 1
ATOM 1640 O O . ASN B 1 76 ? 7.98 -4.219 2.377 1 98.62 76 ASN B O 1
ATOM 1644 N N . ASP B 1 77 ? 9.969 -4.367 1.517 1 98.31 77 ASP B N 1
ATOM 1645 C CA . ASP B 1 77 ? 10.586 -3.484 2.504 1 98.31 77 ASP B CA 1
ATOM 1646 C C . ASP B 1 77 ? 11.469 -2.438 1.829 1 98.31 77 ASP B C 1
ATOM 1648 O O . ASP B 1 77 ? 12.547 -2.115 2.328 1 98.31 77 ASP B O 1
ATOM 1652 N N . ALA B 1 78 ? 10.984 -1.878 0.701 1 98.31 78 ALA B N 1
ATOM 1653 C CA . ALA B 1 78 ? 11.766 -0.998 -0.167 1 98.31 78 ALA B CA 1
ATOM 1654 C C . ALA B 1 78 ? 11.922 0.386 0.456 1 98.31 78 ALA B C 1
ATOM 1656 O O . ALA B 1 78 ? 12.922 1.071 0.214 1 98.31 78 ALA B O 1
ATOM 1657 N N . VAL B 1 79 ? 10.914 0.851 1.218 1 98.56 79 VAL B N 1
ATOM 1658 C CA . VAL B 1 79 ? 10.977 2.189 1.795 1 98.56 79 VAL B CA 1
ATOM 1659 C C . VAL B 1 79 ? 12.039 2.232 2.889 1 98.56 79 VAL B C 1
ATOM 1661 O O . VAL B 1 79 ? 12.836 3.174 2.953 1 98.56 79 VAL B O 1
ATOM 1664 N N . LYS B 1 80 ? 11.984 1.294 3.727 1 98 80 LYS B N 1
ATOM 1665 C CA . LYS B 1 80 ? 12.938 1.111 4.816 1 98 80 LYS B CA 1
ATOM 1666 C C . LYS B 1 80 ? 13.336 -0.355 4.957 1 98 80 LYS B C 1
ATOM 1668 O O . LYS B 1 80 ? 12.516 -1.192 5.336 1 98 80 LYS B O 1
ATOM 1673 N N . GLU B 1 81 ? 14.609 -0.596 4.719 1 97 81 GLU B N 1
ATOM 1674 C CA . GLU B 1 81 ? 15.109 -1.967 4.816 1 97 81 GLU B CA 1
ATOM 1675 C C . GLU B 1 81 ? 14.805 -2.568 6.184 1 97 81 GLU B C 1
ATOM 1677 O O . GLU B 1 81 ? 15.07 -1.945 7.215 1 97 81 GLU B O 1
ATOM 1682 N N . GLY B 1 82 ? 14.211 -3.777 6.184 1 96.19 82 GLY B N 1
ATOM 1683 C CA . GLY B 1 82 ? 13.906 -4.488 7.414 1 96.19 82 GLY B CA 1
ATOM 1684 C C . GLY B 1 82 ? 12.492 -4.234 7.91 1 96.19 82 GLY B C 1
ATOM 1685 O O . GLY B 1 82 ? 12 -4.953 8.781 1 96.19 82 GLY B O 1
ATOM 1686 N N . VAL B 1 83 ? 11.844 -3.217 7.363 1 97.25 83 VAL B N 1
ATOM 1687 C CA . VAL B 1 83 ? 10.461 -2.939 7.715 1 97.25 83 VAL B CA 1
ATOM 1688 C C . VAL B 1 83 ? 9.539 -3.365 6.57 1 97.25 83 VAL B C 1
ATOM 1690 O O . VAL B 1 83 ? 9.383 -2.635 5.586 1 97.25 83 VAL B O 1
ATOM 1693 N N . TRP B 1 84 ? 8.961 -4.531 6.77 1 97.75 84 TRP B N 1
ATOM 1694 C CA . TRP B 1 84 ? 8.148 -5.121 5.711 1 97.75 84 TRP B CA 1
ATOM 1695 C C . TRP B 1 84 ? 6.719 -4.586 5.754 1 97.75 84 TRP B C 1
ATOM 1697 O O . TRP B 1 84 ? 6.16 -4.383 6.832 1 97.75 84 TRP B O 1
ATOM 1707 N N . ARG B 1 85 ? 6.156 -4.395 4.543 1 98.06 85 ARG B N 1
ATOM 1708 C CA . ARG B 1 85 ? 4.785 -3.916 4.387 1 98.06 85 ARG B CA 1
ATOM 1709 C C . ARG B 1 85 ? 4.07 -4.652 3.258 1 98.06 85 ARG B C 1
ATOM 1711 O O . ARG B 1 85 ? 4.707 -5.078 2.291 1 98.06 85 ARG B O 1
ATOM 1718 N N . TRP B 1 86 ? 2.77 -4.781 3.473 1 98.69 86 TRP B N 1
ATOM 1719 C CA . TRP B 1 86 ? 1.925 -5.246 2.379 1 98.69 86 TRP B CA 1
ATOM 1720 C C . TRP B 1 86 ? 1.57 -4.102 1.438 1 98.69 86 TRP B C 1
ATOM 1722 O O . TRP B 1 86 ? 1.259 -2.996 1.886 1 98.69 86 TRP B O 1
ATOM 1732 N N . SER B 1 87 ? 1.565 -4.414 0.17 1 98.69 87 SER B N 1
ATOM 1733 C CA . SER B 1 87 ? 1.277 -3.377 -0.817 1 98.69 87 SER B CA 1
ATOM 1734 C C . SER B 1 87 ? -0.188 -2.959 -0.768 1 98.69 87 SER B C 1
ATOM 1736 O O . SER B 1 87 ? -0.561 -1.918 -1.313 1 98.69 87 SER B O 1
ATOM 1738 N N . ASP B 1 88 ? -1.053 -3.766 -0.119 1 98.62 88 ASP B N 1
ATOM 1739 C CA . ASP B 1 88 ? -2.467 -3.416 -0.035 1 98.62 88 ASP B CA 1
ATOM 1740 C C . ASP B 1 88 ? -2.752 -2.572 1.204 1 98.62 88 ASP B C 1
ATOM 1742 O O . ASP B 1 88 ? -3.908 -2.258 1.495 1 98.62 88 ASP B O 1
ATOM 1746 N N . GLY B 1 89 ? -1.729 -2.258 1.945 1 98.31 89 GLY B N 1
ATOM 1747 C CA . GLY B 1 89 ? -1.849 -1.33 3.059 1 98.31 89 GLY B CA 1
ATOM 1748 C C . GLY B 1 89 ? -2.262 -2.002 4.355 1 98.31 89 GLY B C 1
ATOM 1749 O O . GLY B 1 89 ? -2.275 -1.369 5.41 1 98.31 89 GLY B O 1
ATOM 1750 N N . SER B 1 90 ? -2.582 -3.279 4.277 1 97.88 90 SER B N 1
ATOM 1751 C CA . SER B 1 90 ? -3.002 -3.98 5.484 1 97.88 90 SER B CA 1
ATOM 1752 C C . SER B 1 90 ? -1.833 -4.172 6.445 1 97.88 90 SER B C 1
ATOM 1754 O O . SER B 1 90 ? -0.674 -3.992 6.066 1 97.88 90 SER B O 1
ATOM 1756 N N . ARG B 1 91 ? -2.193 -4.41 7.645 1 96.44 91 ARG B N 1
ATOM 1757 C CA . ARG B 1 91 ? -1.181 -4.594 8.68 1 96.44 91 ARG B CA 1
ATOM 1758 C C . ARG B 1 91 ? -0.32 -5.82 8.398 1 96.44 91 ARG B C 1
ATOM 1760 O O . ARG B 1 91 ? -0.841 -6.891 8.078 1 96.44 91 ARG B O 1
ATOM 1767 N N . PHE B 1 92 ? 0.955 -5.578 8.477 1 96.5 92 PHE B N 1
ATOM 1768 C CA . PHE B 1 92 ? 1.898 -6.672 8.297 1 96.5 92 PHE B CA 1
ATOM 1769 C C . P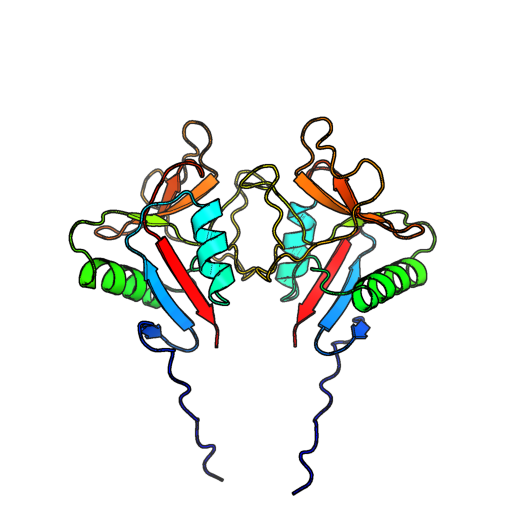HE B 1 92 ? 2.061 -7.469 9.586 1 96.5 92 PHE B C 1
ATOM 1771 O O . PHE B 1 92 ? 2.473 -6.922 10.609 1 96.5 92 PHE B O 1
ATOM 1778 N N . VAL B 1 93 ? 1.589 -8.648 9.555 1 88.44 93 VAL B N 1
ATOM 1779 C CA . VAL B 1 93 ? 1.729 -9.508 10.727 1 88.44 93 VAL B CA 1
ATOM 1780 C C . VAL B 1 93 ? 2.844 -10.531 10.484 1 88.44 93 VAL B C 1
ATOM 1782 O O . VAL B 1 93 ? 3.221 -10.789 9.344 1 88.44 93 VAL B O 1
ATOM 1785 N N . ASN B 1 94 ? 3.316 -11.016 11.508 1 81.19 94 ASN B N 1
ATOM 1786 C CA . ASN B 1 94 ? 4.445 -11.938 11.438 1 81.19 94 ASN B CA 1
ATOM 1787 C C . ASN B 1 94 ? 4.191 -13.055 10.43 1 81.19 94 ASN B C 1
ATOM 1789 O O . ASN B 1 94 ? 3.107 -13.641 10.398 1 81.19 94 ASN B O 1
ATOM 1793 N N . ILE B 1 95 ? 5.129 -13.172 9.633 1 85.25 95 ILE B N 1
ATOM 1794 C CA . ILE B 1 95 ? 5.102 -14.18 8.578 1 85.25 95 ILE B CA 1
ATOM 1795 C C . ILE B 1 95 ? 6.207 -15.203 8.82 1 85.25 95 ILE B C 1
ATOM 1797 O O . ILE B 1 95 ? 7.227 -14.898 9.445 1 85.25 95 ILE B O 1
ATOM 1801 N N . ALA B 1 96 ? 5.969 -16.469 8.461 1 91.12 96 ALA B N 1
ATOM 1802 C CA . ALA B 1 96 ? 6.957 -17.547 8.602 1 91.12 96 ALA B CA 1
ATOM 1803 C C . ALA B 1 96 ? 7.914 -17.562 7.414 1 91.12 96 ALA B C 1
ATOM 1805 O O . ALA B 1 96 ? 7.695 -18.297 6.445 1 91.12 96 ALA B O 1
ATOM 1806 N N . TRP B 1 97 ? 8.969 -16.828 7.586 1 95.88 97 TRP B N 1
ATOM 1807 C CA . TRP B 1 97 ? 9.992 -16.781 6.543 1 95.88 9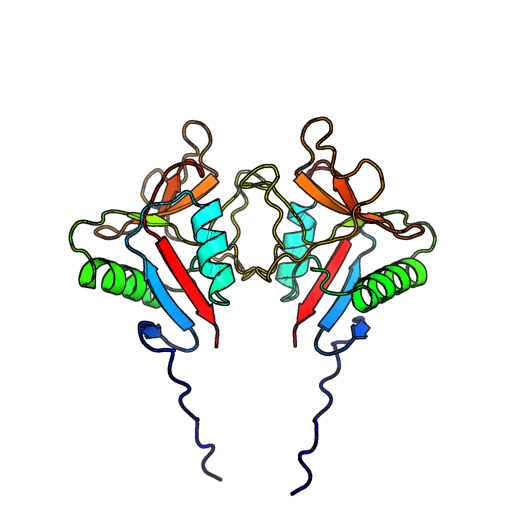7 TRP B CA 1
ATOM 1808 C C . TRP B 1 97 ? 10.641 -18.141 6.355 1 95.88 97 TRP B C 1
ATOM 1810 O O . TRP B 1 97 ? 10.68 -18.953 7.285 1 95.88 97 TRP B O 1
ATOM 1820 N N . ALA B 1 98 ? 11.141 -18.391 5.148 1 95.81 98 ALA B N 1
ATOM 1821 C CA . ALA B 1 98 ? 11.945 -19.578 4.926 1 95.81 98 ALA B CA 1
ATOM 1822 C C . ALA B 1 98 ? 13.273 -19.5 5.676 1 95.81 98 ALA B C 1
ATOM 1824 O O . ALA B 1 98 ? 13.734 -18.406 6.008 1 95.81 98 ALA B O 1
ATOM 1825 N N . THR B 1 99 ? 13.773 -20.656 5.973 1 94.06 99 THR B N 1
ATOM 1826 C CA . THR B 1 99 ? 15.055 -20.703 6.66 1 94.06 99 THR B CA 1
ATOM 1827 C C . THR B 1 99 ? 16.094 -19.844 5.926 1 94.06 99 THR B C 1
ATOM 1829 O O . THR B 1 99 ? 16.25 -19.969 4.707 1 94.06 99 THR B O 1
ATOM 1832 N N . GLY B 1 100 ? 16.719 -18.938 6.742 1 95.75 100 GLY B N 1
ATOM 1833 C CA . GLY B 1 100 ? 17.766 -18.109 6.172 1 95.75 100 GLY B CA 1
ATOM 1834 C C . GLY B 1 100 ? 17.234 -16.859 5.504 1 95.75 100 GLY B C 1
ATOM 1835 O O . GLY B 1 100 ? 18 -16.047 4.988 1 95.75 100 GLY B O 1
ATOM 1836 N N . GLU B 1 101 ? 15.914 -16.75 5.496 1 95.88 101 GLU B N 1
ATOM 1837 C CA . GLU B 1 101 ? 15.281 -15.609 4.84 1 95.88 101 GLU B CA 1
ATOM 1838 C C . GLU B 1 101 ? 14.586 -14.703 5.855 1 95.88 101 GLU B C 1
ATOM 1840 O O . GLU B 1 101 ? 14.234 -15.148 6.953 1 95.88 101 GLU B O 1
ATOM 1845 N N . PRO B 1 102 ? 14.281 -13.445 5.516 1 96.31 102 PRO B N 1
ATOM 1846 C CA . PRO B 1 102 ? 14.867 -12.719 4.383 1 96.31 102 PRO B CA 1
ATOM 1847 C C . PRO B 1 102 ? 16.344 -12.398 4.59 1 96.31 102 PRO B C 1
ATOM 1849 O O . PRO B 1 102 ? 16.75 -12.047 5.695 1 96.31 102 PRO B O 1
ATOM 1852 N N . ASN B 1 103 ? 17.203 -12.461 3.604 1 96.44 103 ASN B N 1
ATOM 1853 C CA . ASN B 1 103 ? 18.641 -12.289 3.789 1 96.44 103 ASN B CA 1
ATOM 1854 C C . ASN B 1 103 ? 19.156 -11.062 3.045 1 96.44 103 ASN B C 1
ATOM 1856 O O . ASN B 1 103 ? 20.328 -10.688 3.193 1 96.44 103 ASN B O 1
ATOM 1860 N N . ASN B 1 104 ? 18.328 -10.414 2.268 1 97.12 104 ASN B N 1
ATOM 1861 C CA . ASN B 1 104 ? 18.656 -9.195 1.542 1 97.12 104 ASN B CA 1
ATOM 1862 C C . ASN B 1 104 ? 19.953 -9.359 0.746 1 97.12 104 ASN B C 1
ATOM 1864 O O . ASN B 1 104 ? 20.812 -8.477 0.765 1 97.12 104 ASN B O 1
ATOM 1868 N N . LEU B 1 105 ? 20.125 -10.508 0.096 1 93.12 105 LEU B N 1
ATOM 1869 C CA . LEU B 1 105 ? 21.297 -10.742 -0.729 1 93.12 105 LEU B CA 1
ATOM 1870 C C . LEU B 1 105 ? 21.312 -9.812 -1.938 1 93.12 105 LEU B C 1
ATOM 1872 O O . LEU B 1 105 ? 20.422 -9.883 -2.793 1 93.12 105 LEU B O 1
ATOM 1876 N N . GLU B 1 106 ? 22.375 -8.945 -2.131 1 92.75 106 GLU B N 1
ATOM 1877 C CA . GLU B 1 106 ? 22.516 -7.969 -3.209 1 92.75 106 GLU B CA 1
ATOM 1878 C C . GLU B 1 106 ? 21.25 -7.121 -3.35 1 92.75 106 GLU B C 1
ATOM 1880 O O . GLU B 1 106 ? 20.719 -6.969 -4.449 1 92.75 106 GLU B O 1
ATOM 1885 N N . THR B 1 107 ? 20.641 -6.719 -2.35 1 95.75 107 THR B N 1
ATOM 1886 C CA . THR B 1 107 ? 19.469 -5.848 -2.281 1 95.75 107 THR B CA 1
ATOM 1887 C C . THR B 1 107 ? 18.234 -6.582 -2.764 1 95.75 107 THR B C 1
ATOM 1889 O O . THR B 1 107 ? 17.922 -6.578 -3.957 1 95.75 107 THR B O 1
ATOM 1892 N N . GLU B 1 108 ? 17.5 -7.227 -1.891 1 98.12 108 GLU B N 1
ATOM 1893 C CA . GLU B 1 108 ? 16.25 -7.938 -2.1 1 98.12 108 GLU B CA 1
ATOM 1894 C C . GLU B 1 108 ? 15.125 -7.344 -1.249 1 98.12 108 GLU B C 1
ATOM 1896 O O . GLU B 1 108 ? 15.078 -7.566 -0.037 1 98.12 108 GLU B O 1
ATOM 1901 N N . ASN B 1 109 ? 14.234 -6.637 -1.966 1 98.69 109 ASN B N 1
ATOM 1902 C CA . ASN B 1 109 ? 13.25 -5.891 -1.19 1 98.69 109 ASN B CA 1
ATOM 1903 C C . ASN B 1 109 ? 11.836 -6.391 -1.453 1 98.69 109 ASN B C 1
ATOM 1905 O O . ASN B 1 109 ? 10.867 -5.828 -0.939 1 98.69 109 ASN B O 1
ATOM 1909 N N . CYS B 1 110 ? 11.719 -7.395 -2.24 1 98.88 110 CYS B N 1
ATOM 1910 C CA . CYS B 1 110 ? 10.383 -7.848 -2.602 1 98.88 110 CYS B CA 1
ATOM 1911 C C . CYS B 1 110 ? 10.172 -9.297 -2.191 1 98.88 110 C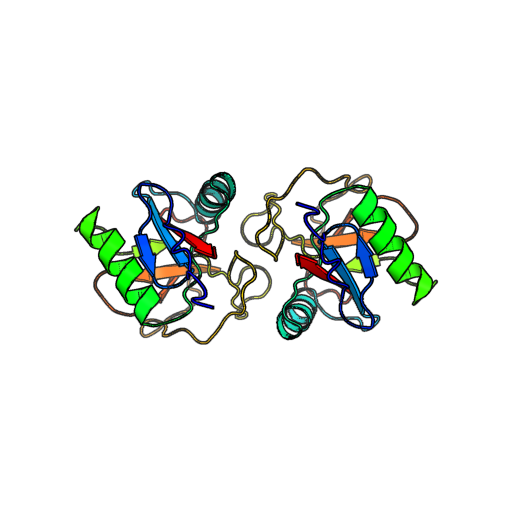YS B C 1
ATOM 1913 O O . CYS B 1 110 ? 11.109 -10.102 -2.207 1 98.88 110 CYS B O 1
ATOM 1915 N N . MET B 1 111 ? 8.953 -9.578 -1.87 1 98.69 111 MET B N 1
ATOM 1916 C CA . MET B 1 111 ? 8.617 -10.852 -1.232 1 98.69 111 MET B CA 1
ATOM 1917 C C . MET B 1 111 ? 8.016 -11.82 -2.24 1 98.69 111 MET B C 1
ATOM 1919 O O . MET B 1 111 ? 7.176 -11.438 -3.057 1 98.69 111 MET B O 1
ATOM 1923 N N . GLU B 1 112 ? 8.5 -13.023 -2.201 1 98.69 112 GLU B N 1
ATOM 1924 C CA . GLU B 1 112 ? 7.867 -14.133 -2.912 1 98.69 112 GLU B CA 1
ATOM 1925 C C . GLU B 1 112 ? 7.496 -15.258 -1.956 1 98.69 112 GLU B C 1
ATOM 1927 O O . GLU B 1 112 ? 8.094 -15.398 -0.889 1 98.69 112 GLU B O 1
ATOM 1932 N N . ILE B 1 113 ? 6.543 -16.016 -2.34 1 98.38 113 ILE B N 1
ATOM 1933 C CA . ILE B 1 113 ? 6.109 -17.188 -1.583 1 98.38 113 ILE B CA 1
ATOM 1934 C C . ILE B 1 113 ? 6.637 -18.453 -2.244 1 98.38 113 ILE B C 1
ATOM 1936 O O . ILE B 1 113 ? 6.648 -18.562 -3.473 1 98.38 113 ILE B O 1
ATOM 1940 N N . TYR B 1 114 ? 7.152 -19.312 -1.42 1 97.88 114 TYR B N 1
ATOM 1941 C CA . TYR B 1 114 ? 7.465 -20.656 -1.921 1 97.88 114 TYR B CA 1
ATOM 1942 C C . TYR B 1 114 ? 6.203 -21.484 -2.086 1 97.88 114 TYR B C 1
ATOM 1944 O O . TYR B 1 114 ? 5.309 -21.453 -1.234 1 97.88 114 TYR B O 1
ATOM 1952 N N . ILE B 1 115 ? 6.133 -22.25 -3.15 1 97.56 115 ILE B N 1
ATOM 1953 C CA . ILE B 1 115 ? 4.895 -22.953 -3.477 1 97.56 115 ILE B CA 1
ATOM 1954 C C . ILE B 1 115 ? 4.965 -24.391 -2.963 1 97.56 115 ILE B C 1
ATOM 1956 O O . ILE B 1 115 ? 4.012 -24.891 -2.363 1 97.56 115 ILE B O 1
ATOM 1960 N N . LYS B 1 116 ? 5.977 -25.047 -3.072 1 94.12 116 LYS B N 1
ATOM 1961 C CA . LYS B 1 116 ? 6.074 -26.469 -2.756 1 94.12 116 LYS B CA 1
ATOM 1962 C C . LYS B 1 116 ? 6.602 -26.688 -1.338 1 94.12 116 LYS B C 1
ATOM 1964 O O . LYS B 1 116 ? 6.449 -27.766 -0.77 1 94.12 116 LYS B O 1
ATOM 1969 N N . VAL B 1 117 ? 7.285 -25.703 -0.765 1 91.5 117 VAL B N 1
ATOM 1970 C CA . VAL B 1 117 ? 7.746 -25.734 0.619 1 91.5 117 VAL B CA 1
ATOM 1971 C C . VAL B 1 117 ? 7.184 -24.531 1.379 1 91.5 117 VAL B C 1
ATOM 1973 O O . VAL B 1 117 ? 6.59 -23.625 0.78 1 91.5 117 VAL B O 1
ATOM 1976 N N . ASP B 1 118 ? 7.367 -24.594 2.637 1 90.69 118 ASP B N 1
ATOM 1977 C CA . ASP B 1 118 ? 6.828 -23.5 3.428 1 90.69 118 ASP B CA 1
ATOM 1978 C C . ASP B 1 118 ? 7.809 -22.328 3.479 1 90.69 118 ASP B C 1
ATOM 1980 O O . ASP B 1 118 ? 9.023 -22.531 3.537 1 90.69 118 ASP B O 1
ATOM 1984 N N . GLY B 1 119 ? 7.176 -21.141 3.457 1 95.38 119 GLY B N 1
ATOM 1985 C CA . GLY B 1 119 ? 8.008 -19.984 3.744 1 95.38 119 GLY B CA 1
ATOM 1986 C C . GLY B 1 119 ? 7.973 -18.938 2.646 1 95.38 119 GLY B C 1
ATOM 1987 O O . GLY B 1 119 ? 7.395 -19.156 1.583 1 95.38 119 GLY B O 1
ATOM 1988 N N . TYR B 1 120 ? 8.602 -17.844 2.969 1 97.88 120 TYR B N 1
ATOM 1989 C CA . TYR B 1 120 ? 8.727 -16.688 2.102 1 97.88 120 TYR B CA 1
ATOM 1990 C C . TYR B 1 120 ? 10.195 -16.328 1.885 1 97.88 120 TYR B C 1
ATOM 1992 O O . TYR B 1 120 ? 11.055 -16.688 2.691 1 97.88 120 TYR B O 1
ATOM 2000 N N . ASN B 1 121 ? 10.398 -15.711 0.81 1 97.88 121 ASN B N 1
ATOM 2001 C CA . ASN B 1 121 ? 11.75 -15.297 0.432 1 97.88 121 ASN B CA 1
ATOM 2002 C C . ASN B 1 121 ? 11.766 -13.859 -0.079 1 97.88 121 ASN B C 1
ATOM 2004 O O . ASN B 1 121 ? 10.812 -13.406 -0.706 1 97.88 121 ASN B O 1
ATOM 2008 N N . ASP B 1 122 ? 12.812 -13.148 0.293 1 98.5 122 ASP B N 1
ATOM 2009 C CA . ASP B 1 122 ? 13.023 -11.859 -0.355 1 98.5 122 ASP B CA 1
ATOM 2010 C C . ASP B 1 122 ? 13.875 -12.008 -1.616 1 98.5 122 ASP B C 1
ATOM 2012 O O . ASP B 1 122 ? 14.773 -12.844 -1.669 1 98.5 122 ASP B O 1
ATOM 2016 N N . LEU B 1 123 ? 13.539 -11.289 -2.592 1 98.56 123 LEU B N 1
ATOM 2017 C CA . LEU B 1 123 ? 14.219 -11.32 -3.885 1 98.56 123 LEU B CA 1
ATOM 2018 C C . LEU B 1 123 ? 14.305 -9.93 -4.492 1 98.56 123 LEU B C 1
ATOM 2020 O O . LEU B 1 123 ? 13.578 -9.023 -4.074 1 98.56 123 LEU B O 1
ATOM 2024 N N . ALA B 1 124 ? 15.312 -9.742 -5.375 1 98.75 124 ALA B N 1
ATOM 2025 C CA . ALA B 1 124 ? 15.414 -8.477 -6.094 1 98.75 124 ALA B CA 1
ATOM 2026 C C . ALA B 1 124 ? 14.109 -8.148 -6.816 1 98.75 124 ALA B C 1
ATOM 2028 O O . ALA B 1 124 ? 13.586 -8.977 -7.57 1 98.75 124 ALA B O 1
ATOM 2029 N N . CYS B 1 125 ? 13.633 -6.914 -6.715 1 98.88 125 CYS B N 1
ATOM 2030 C CA . CYS B 1 125 ? 12.312 -6.527 -7.195 1 98.88 125 CYS B CA 1
ATOM 2031 C C . CYS B 1 125 ? 12.242 -6.594 -8.719 1 98.88 125 CYS B C 1
ATOM 2033 O O . CYS B 1 125 ? 11.164 -6.758 -9.289 1 98.88 125 CYS B O 1
ATOM 2035 N N . GLU B 1 126 ? 13.344 -6.496 -9.328 1 98.69 126 GLU B N 1
ATOM 2036 C CA . GLU B 1 126 ? 13.398 -6.453 -10.781 1 98.69 126 GLU B CA 1
ATOM 2037 C C . GLU B 1 126 ? 13.352 -7.855 -11.383 1 98.69 126 GLU B C 1
ATOM 2039 O O . GLU B 1 126 ? 13.227 -8.016 -12.594 1 98.69 126 GLU B O 1
ATOM 2044 N N . SER B 1 127 ? 13.531 -8.898 -10.484 1 98.69 127 SER B N 1
ATOM 2045 C CA . SER B 1 127 ? 13.375 -10.266 -10.969 1 98.69 127 SER B CA 1
ATOM 2046 C C . SER B 1 127 ? 11.961 -10.508 -11.477 1 98.69 127 SER B C 1
ATOM 2048 O O . SER B 1 127 ? 11.031 -9.789 -11.102 1 98.69 127 SER B O 1
ATOM 2050 N N . LYS B 1 128 ? 11.906 -11.414 -12.352 1 98.88 128 LYS B N 1
ATOM 2051 C CA . LYS B 1 128 ? 10.586 -11.727 -12.898 1 98.88 128 LYS B CA 1
ATOM 2052 C C . LYS B 1 128 ? 10.023 -13.008 -12.289 1 98.88 128 LYS B C 1
ATOM 2054 O O . LYS B 1 128 ? 10.703 -14.031 -12.258 1 98.88 128 LYS B O 1
ATOM 2059 N N . ARG B 1 129 ? 8.828 -13 -11.75 1 98.75 129 ARG B N 1
ATOM 2060 C CA . ARG B 1 129 ? 8.102 -14.117 -11.172 1 98.75 129 ARG B CA 1
ATOM 2061 C C . ARG B 1 129 ? 6.621 -14.062 -11.539 1 98.75 129 ARG B C 1
ATOM 2063 O O . ARG B 1 129 ? 6.078 -12.992 -11.797 1 98.75 129 ARG B O 1
ATOM 2070 N N . PRO B 1 130 ? 5.992 -15.266 -11.727 1 98.88 130 PRO B N 1
ATOM 2071 C CA . PRO B 1 130 ? 4.531 -15.211 -11.664 1 98.88 130 PRO B CA 1
ATOM 2072 C C . PRO B 1 130 ? 4.02 -14.609 -10.352 1 98.88 130 PRO B C 1
ATOM 2074 O O . PRO B 1 130 ? 4.816 -14.289 -9.469 1 98.88 130 PRO B O 1
ATOM 2077 N N . TYR B 1 131 ? 2.754 -14.352 -10.281 1 98.94 131 TYR B N 1
ATOM 2078 C CA . TYR B 1 131 ? 2.33 -13.594 -9.109 1 98.94 131 TYR B CA 1
ATOM 2079 C C . TYR B 1 131 ? 0.878 -13.891 -8.758 1 98.94 131 TYR B C 1
ATOM 2081 O O . TYR B 1 131 ? 0.129 -14.414 -9.586 1 98.94 131 TYR B O 1
ATOM 2089 N N . VAL B 1 132 ? 0.564 -13.617 -7.52 1 98.94 132 VAL B N 1
ATOM 2090 C CA . VAL B 1 132 ? -0.781 -13.805 -6.988 1 98.94 132 VAL B CA 1
ATOM 2091 C C . VAL B 1 132 ? -1.366 -12.453 -6.574 1 98.94 132 VAL B C 1
ATOM 2093 O O . VAL B 1 132 ? -0.714 -11.68 -5.871 1 98.94 132 VAL B O 1
ATOM 2096 N N . CYS B 1 133 ? -2.547 -12.125 -7.078 1 98.94 133 CYS B N 1
ATOM 2097 C CA . CYS B 1 133 ? -3.312 -10.953 -6.656 1 98.94 133 CYS B CA 1
ATOM 2098 C C . CYS B 1 133 ? -4.336 -11.328 -5.594 1 98.94 133 CYS B C 1
ATOM 2100 O O . CYS B 1 133 ? -4.812 -12.469 -5.555 1 98.94 133 CYS B O 1
ATOM 2102 N N . GLY B 1 134 ? -4.605 -10.391 -4.773 1 98.81 134 GLY B N 1
ATOM 2103 C CA . GLY B 1 134 ? -5.645 -10.586 -3.775 1 98.81 134 GLY B CA 1
ATOM 2104 C C . GLY B 1 134 ? -6.363 -9.297 -3.404 1 98.81 134 GLY B C 1
ATOM 2105 O O . GLY B 1 134 ? -5.809 -8.211 -3.549 1 98.81 134 GLY B O 1
ATOM 2106 N N . PHE B 1 135 ? -7.641 -9.406 -2.979 1 98.5 135 PHE B N 1
ATOM 2107 C CA . PHE B 1 135 ? -8.398 -8.281 -2.434 1 98.5 135 PHE B CA 1
ATOM 2108 C C . PHE B 1 135 ? -9.406 -8.766 -1.396 1 98.5 135 PHE B C 1
ATOM 2110 O O . PHE B 1 135 ? -9.656 -9.961 -1.279 1 98.5 135 PHE B O 1
ATOM 2117 N N . THR B 1 136 ? -9.805 -7.848 -0.572 1 96.38 136 THR B N 1
ATOM 2118 C CA . THR B 1 136 ? -10.828 -8.109 0.43 1 96.38 136 THR B CA 1
ATOM 2119 C C . THR B 1 136 ? -12.18 -7.574 -0.034 1 96.38 136 THR B C 1
ATOM 2121 O O . THR B 1 136 ? -12.281 -6.441 -0.517 1 96.38 136 THR B O 1
ATOM 2124 N N . GLN B 1 137 ? -13.234 -8.414 0.139 1 92.12 137 GLN B N 1
ATOM 2125 C CA . GLN B 1 137 ? -14.586 -8.016 -0.241 1 92.12 137 GLN B CA 1
ATOM 2126 C C . GLN B 1 137 ? -15.188 -7.059 0.786 1 92.12 137 GLN B C 1
ATOM 2128 O O . GLN B 1 137 ? -14.906 -7.172 1.982 1 92.12 137 GLN B O 1
#

Nearest PDB structures (foldseek):
  1qdd-assembly1_A  TM=9.312E-01  e=7.799E-13  Homo sapiens
  1lit-assembly1_A  TM=9.347E-01  e=3.386E-12  Homo sapiens
  1htn-assembly1_A  TM=9.146E-01  e=2.464E-10  Homo sapiens
  1tn3-assembly1_A  TM=9.164E-01  e=7.522E-10  Homo sapiens
  7qsr-assembly1_A  TM=8.722E-01  e=3.422E-08  Homo sapiens

InterPro domains:
  IPR001304 C-type lectin-like [PF00059] (28-134)
  IPR001304 C-type lectin-like [PS50041] (17-134)
  IPR001304 C-type lectin-like [SM00034] (10-134)
  IPR016186 C-type lectin-like/link domain superfamily [G3DSA:3.10.100.10] (5-137)
  IPR016187 C-type lectin fold [SSF56436] (6-135)
  IPR050111 C-type lectin and snaclec domain-containing protein [PTHR22803] (10-134)

Sequence (274 aa):
SHAYVVFIPCPAGWSKTGPRCFRFFNTPDTWSNAESACIALNANLASVRSKNEQSLIKSIVQSVSGDVQTAWIGGNDAVKEGVWRWSDGSRFVNIAWATGEPNNLETENCMEIYIKVDGYNDLACESKRPYVCGFTQSHAYVVFIPCPAGWSKTGPRCFRFFNTPDTWSNAESACIALNANLASVRSKNEQSLIKSIVQSVSGDVQTAWIGGNDAVKEGVWRWSDGSRFVNIAWATGEPNNLETENCMEIYIKVDGYNDLACESKRPYVCGFTQ

Solvent-accessible surface area (backbone atoms only — not comparable to full-atom values): 14849 Å² total; per-residue (Å²): 133,82,79,75,77,75,80,77,74,59,60,90,85,40,47,71,58,88,59,32,31,36,36,72,42,91,61,64,33,28,52,66,57,46,33,53,56,20,37,76,70,76,23,18,22,23,70,74,90,43,71,68,51,46,52,48,53,34,49,53,42,45,73,75,37,77,79,60,55,54,27,34,33,18,37,31,19,47,79,41,82,91,51,65,36,27,46,50,33,53,83,67,62,93,70,70,50,20,90,82,37,71,65,49,70,90,62,25,37,23,29,26,37,42,45,84,51,81,29,30,39,48,36,44,40,78,47,65,36,22,34,31,28,24,41,74,114,133,82,79,76,77,78,82,76,76,57,61,91,84,38,47,71,59,89,60,32,32,35,36,71,41,93,60,65,32,27,50,67,56,44,34,52,55,20,37,76,69,77,24,18,22,22,70,72,91,43,71,68,50,48,52,49,53,33,51,52,41,45,74,76,37,78,78,58,54,53,27,35,33,18,36,31,19,45,79,41,81,91,51,66,36,26,46,50,33,54,82,66,64,96,70,69,49,19,91,81,36,69,64,48,71,90,62,23,35,24,29,28,36,42,43,83,53,82,28,30,38,48,35,44,40,78,47,65,36,22,34,31,29,23,41,74,114

Foldseek 3Di:
DPPPPPPDDDPPQWDDDPQKTKHWDFWWFFQVVQQVVLVVVVWGFDDDDDPVSLLVNLVRCCVVPVPAFKAFGQWFQVVHPPDIDGNVRDDDDDFAAPVCPPVCVVHFTTWMATRPDHHIYTHNRRGIGITMIMDGD/DPPPPPDDDDPPQWDDDPQKTKHWDFWWFFQVVQQVVLVVVVWGFDDDDDPVSLLVNLVRCCVVPVPAFKAFGQWFQVVHPPDIDGNVRDDDDDAAADVCPPPCVVHFTTWMATRPDHHIYTHNRRGIGITMIMDGD